Protein AF-A0A2S9FHF5-F1 (afdb_monomer)

Foldseek 3Di:
DVVLVVCLVVVCCVVVVLVVVLLVLCLVQLVVLLVLLLVLLVVVLCCCCVDPNNDDNVVSVVVSVVVSVVSVVVSCCSNVVVPDDPVVVVVVVVVVVVVSVVSSCCVVCVVVVLLVVLVVDDPVCSVVVVVVVVVVVVVVVVVVVLLQVLLLLLLCQLLVLCVVVVQGSSNSLSSQSSVLSVPPPRSLVVSLVVSLVSLCSNPNDVSSVVSNVSSVVSVVCCDVPSPDD

pLDDT: mean 85.48, std 9.58, range [47.69, 97.38]

Solvent-accessible surface area (backbone atoms only — not comparable to full-atom values): 12038 Å² total; per-residue (Å²): 107,70,70,55,52,52,54,48,52,50,50,49,51,51,53,50,50,51,52,51,48,38,52,49,42,44,59,73,36,43,65,61,49,52,52,33,47,46,56,42,53,51,53,52,49,51,49,42,46,78,35,98,72,61,48,62,66,70,63,54,48,54,55,48,53,54,50,49,50,53,52,51,57,49,48,53,45,61,66,53,58,68,67,62,55,75,65,58,52,50,52,52,52,51,50,50,51,51,50,51,52,51,49,51,50,48,70,75,38,37,71,58,52,51,59,53,62,47,60,80,45,60,80,92,49,31,63,61,51,50,51,51,49,54,50,51,52,52,50,50,54,51,48,54,53,50,48,51,52,50,16,49,50,50,16,48,54,51,19,48,53,31,48,75,72,65,36,78,54,20,66,31,46,17,45,43,32,33,62,19,46,80,40,77,75,56,17,57,53,54,35,49,48,50,48,25,51,51,22,30,48,65,67,31,67,70,47,15,50,51,45,46,50,49,52,51,52,50,51,51,48,40,54,65,70,76,49,67,128

Radius of gyration: 24.19 Å; Cα contacts (8 Å, |Δi|>4): 155; chains: 1; bounding box: 51×40×74 Å

Sequence (229 aa):
GGAVALVLLSGIALFGGLLTFVVTQFIDGAPALVGQVTTSIEGVGTWLTEGPLHVSEQQINQFRDAAIEALRSNQEKLTSGALSTAGTVTEIVTGALLVLFTLIFLLQGGRNIFAFVTKIFPVQVRDRVRDAGRAGFRSLIGYVRATFLVAAVDAIGIGVGLAIMGIPLALPLASLVFMGAFVPLIGAVLTGMLAVIVALIAKGWIYALITLALIIAVQQLEGHVLQPL

Secondary structure (DSSP, 8-state):
-HHHHHHHHHHHHHHHHHHHHHHHHHHHHHHHHHHHHHHHHHHHHHHHHHSTT---HHHHHHHHHHHHHHHHHHHHHHHHTTS--HHHHHHHHHHHHHHHHHHHHHHHHHHHHHHHHGGGS-HHHHHHHHHHHHHHHHHHHHHHHHHHHHHHHHHHHHHHHHHHTT-TTHHHHHHHHHHHTTSTTHHHHHHHHHHHHHHHHHH-HHHHHHHHHHHHHHHHHIIIIIS--

Structure (mmCIF, N/CA/C/O backbone):
data_AF-A0A2S9FHF5-F1
#
_entry.id   AF-A0A2S9FHF5-F1
#
loop_
_atom_site.group_PDB
_atom_site.id
_atom_site.type_symbol
_atom_site.label_atom_id
_atom_site.label_alt_id
_atom_site.label_comp_id
_atom_site.label_asym_id
_atom_site.label_entity_id
_atom_site.label_seq_id
_atom_site.pdbx_PDB_ins_code
_atom_site.Cartn_x
_atom_site.Cartn_y
_atom_site.Cartn_z
_atom_site.occupancy
_atom_site.B_iso_or_equiv
_atom_site.auth_seq_id
_atom_site.auth_comp_id
_atom_site.auth_asym_id
_atom_site.auth_atom_id
_atom_site.pdbx_PDB_model_num
ATOM 1 N N . GLY A 1 1 ? 9.514 15.570 -23.438 1.00 71.69 1 GLY A N 1
ATOM 2 C CA . GLY A 1 1 ? 9.226 16.833 -22.743 1.00 71.69 1 GLY A CA 1
ATOM 3 C C . GLY A 1 1 ? 7.849 16.791 -22.121 1.00 71.69 1 GLY A C 1
ATOM 4 O O . GLY A 1 1 ? 7.672 16.085 -21.139 1.00 71.69 1 GLY A O 1
ATOM 5 N N . GLY A 1 2 ? 6.869 17.470 -22.728 1.00 83.62 2 GLY A N 1
ATOM 6 C CA . GLY A 1 2 ? 5.527 17.654 -22.151 1.00 83.62 2 GLY A CA 1
ATOM 7 C C . GLY A 1 2 ? 4.791 16.366 -21.764 1.00 83.62 2 GLY A C 1
ATOM 8 O O . GLY A 1 2 ? 4.302 16.269 -20.648 1.00 83.62 2 GLY A O 1
ATOM 9 N N . ALA A 1 3 ? 4.787 15.341 -22.625 1.00 84.50 3 ALA A N 1
ATOM 10 C CA . ALA A 1 3 ? 4.130 14.065 -22.314 1.00 84.50 3 ALA A CA 1
ATOM 11 C C . ALA A 1 3 ? 4.743 13.341 -21.098 1.00 84.50 3 ALA A C 1
ATOM 13 O O . ALA A 1 3 ? 4.018 12.779 -20.287 1.00 84.50 3 ALA A O 1
ATOM 14 N N . VAL A 1 4 ? 6.072 13.390 -20.937 1.00 84.12 4 VAL A N 1
ATOM 15 C CA . VAL A 1 4 ? 6.764 12.778 -19.786 1.00 84.12 4 VAL A CA 1
ATOM 16 C C . VAL A 1 4 ? 6.443 13.540 -18.503 1.00 84.12 4 VAL A C 1
ATOM 18 O O . VAL A 1 4 ? 6.126 12.920 -17.494 1.00 84.12 4 VAL A O 1
ATOM 21 N N . ALA A 1 5 ? 6.462 14.875 -18.553 1.00 84.12 5 ALA A N 1
ATOM 22 C CA . ALA A 1 5 ? 6.084 15.708 -17.415 1.00 84.12 5 ALA A CA 1
ATOM 23 C C . ALA A 1 5 ? 4.630 15.456 -16.991 1.00 84.12 5 ALA A C 1
ATOM 25 O O . ALA A 1 5 ? 4.363 15.286 -15.808 1.00 84.12 5 ALA A O 1
ATOM 26 N N . LEU A 1 6 ? 3.705 15.353 -17.950 1.00 89.19 6 LEU A N 1
ATOM 27 C CA . LEU A 1 6 ? 2.299 15.066 -17.674 1.00 89.19 6 LEU A CA 1
ATOM 28 C C . LEU A 1 6 ? 2.114 13.695 -17.014 1.00 89.19 6 LEU A C 1
ATOM 30 O O . LEU A 1 6 ? 1.419 13.599 -16.006 1.00 89.19 6 LEU A O 1
ATOM 34 N N . VAL A 1 7 ? 2.756 12.644 -17.534 1.00 88.12 7 VAL A N 1
ATOM 35 C CA . VAL A 1 7 ? 2.693 11.291 -16.947 1.00 88.12 7 VAL A CA 1
ATOM 36 C C . VAL A 1 7 ? 3.275 11.267 -15.533 1.00 88.12 7 VAL A C 1
ATOM 38 O O . VAL A 1 7 ? 2.710 10.634 -14.649 1.00 88.12 7 VAL A O 1
ATOM 41 N N . LEU A 1 8 ? 4.374 11.980 -15.291 1.00 87.31 8 LEU A N 1
ATOM 42 C CA . LEU A 1 8 ? 4.987 12.034 -13.966 1.00 87.31 8 LEU A CA 1
ATOM 43 C C . LEU A 1 8 ? 4.152 12.805 -12.961 1.00 87.31 8 LEU A C 1
ATOM 45 O O . LEU A 1 8 ? 3.910 12.303 -11.870 1.00 87.31 8 LEU A O 1
ATOM 49 N N . LEU A 1 9 ? 3.696 14.001 -13.325 1.00 87.88 9 LEU A N 1
ATOM 50 C CA . LEU A 1 9 ? 2.876 14.819 -12.440 1.00 87.88 9 LEU A CA 1
ATOM 51 C C . LEU A 1 9 ? 1.557 14.117 -12.122 1.00 87.88 9 LEU A C 1
ATOM 53 O O . LEU A 1 9 ? 1.167 14.078 -10.962 1.00 87.88 9 LEU A O 1
ATOM 57 N N . SER A 1 10 ? 0.911 13.502 -13.118 1.00 89.19 10 SER A N 1
ATOM 58 C CA . SER A 1 10 ? -0.308 12.717 -12.888 1.00 89.19 10 SER A CA 1
ATOM 59 C C . SER A 1 10 ? -0.050 11.472 -12.039 1.00 89.19 10 SER A C 1
ATOM 61 O O . SER A 1 10 ? -0.802 11.229 -11.103 1.00 89.19 10 SER A O 1
ATOM 63 N N . GLY A 1 11 ? 1.023 10.719 -12.298 1.00 87.06 11 GLY A N 1
ATOM 64 C CA . GLY A 1 11 ? 1.382 9.542 -11.505 1.00 87.06 11 GLY A CA 1
ATOM 65 C C . GLY A 1 11 ? 1.704 9.881 -10.048 1.00 87.06 11 GLY A C 1
ATOM 66 O O . GLY A 1 11 ? 1.202 9.224 -9.140 1.00 87.06 11 GLY A O 1
ATOM 67 N N . ILE A 1 12 ? 2.485 10.940 -9.815 1.00 86.62 12 ILE A N 1
ATOM 68 C CA . ILE A 1 12 ? 2.823 11.425 -8.471 1.00 86.62 12 ILE A CA 1
ATOM 69 C C . ILE A 1 12 ? 1.583 11.962 -7.763 1.00 86.62 12 ILE A C 1
ATOM 71 O O . ILE A 1 12 ? 1.367 11.627 -6.603 1.00 86.62 12 ILE A O 1
ATOM 75 N N . ALA A 1 13 ? 0.752 12.755 -8.442 1.00 88.31 13 ALA A N 1
ATOM 76 C CA . ALA A 1 13 ? -0.479 13.273 -7.858 1.00 88.31 13 ALA A CA 1
ATOM 77 C C . ALA A 1 13 ? -1.453 12.143 -7.497 1.00 88.31 13 ALA A C 1
ATOM 79 O O . ALA A 1 13 ? -2.032 12.167 -6.416 1.00 88.31 13 ALA A O 1
ATOM 80 N N . LEU A 1 14 ? -1.601 11.134 -8.361 1.00 88.56 14 LEU A N 1
ATOM 81 C CA . LEU A 1 14 ? -2.476 9.989 -8.117 1.00 88.56 14 LEU A CA 1
ATOM 82 C C . LEU A 1 14 ? -1.970 9.137 -6.948 1.00 88.56 14 LEU A C 1
ATOM 84 O O . LEU A 1 14 ? -2.728 8.845 -6.029 1.00 88.56 14 LEU A O 1
ATOM 88 N N . PHE A 1 15 ? -0.693 8.753 -6.967 1.00 84.56 15 PHE A N 1
ATOM 89 C CA . PHE A 1 15 ? -0.111 7.900 -5.931 1.00 84.56 15 PHE A CA 1
ATOM 90 C C . PHE A 1 15 ? 0.015 8.630 -4.591 1.00 84.56 15 PHE A C 1
ATOM 92 O O . PHE A 1 15 ? -0.350 8.084 -3.554 1.00 84.56 15 PHE A O 1
ATOM 99 N N . GLY A 1 16 ? 0.480 9.881 -4.614 1.00 85.56 16 GLY A N 1
ATOM 100 C CA . GLY A 1 16 ? 0.543 10.745 -3.439 1.00 85.56 16 GLY A CA 1
ATOM 101 C C . GLY A 1 16 ? -0.844 11.015 -2.864 1.00 85.56 16 GLY A C 1
ATOM 102 O O . GLY A 1 16 ? -1.039 10.854 -1.667 1.00 85.56 16 GLY A O 1
ATOM 103 N N . GLY A 1 17 ? -1.828 11.326 -3.712 1.00 88.81 17 GLY A N 1
ATOM 104 C CA . GLY A 1 17 ? -3.218 11.510 -3.298 1.00 88.81 17 GLY A CA 1
ATOM 105 C C . GLY A 1 17 ? -3.822 10.251 -2.674 1.00 88.81 17 GLY A C 1
ATOM 106 O O . GLY A 1 17 ? -4.461 10.344 -1.631 1.00 88.81 17 GLY A O 1
ATOM 107 N N . LEU A 1 18 ? -3.567 9.074 -3.256 1.00 84.94 18 LEU A N 1
ATOM 108 C CA . LEU A 1 18 ? -3.994 7.791 -2.694 1.00 84.94 18 LEU A CA 1
ATOM 109 C C . LEU A 1 18 ? -3.340 7.523 -1.332 1.00 84.94 18 LEU A C 1
ATOM 111 O O . LEU A 1 18 ? -4.035 7.162 -0.389 1.00 84.94 18 LEU A O 1
ATOM 115 N N . LEU A 1 19 ? -2.027 7.734 -1.209 1.00 83.62 19 LEU A N 1
ATOM 116 C CA . LEU A 1 19 ? -1.303 7.590 0.056 1.00 83.62 19 LEU A CA 1
ATOM 117 C C . LEU A 1 19 ? -1.844 8.530 1.130 1.00 83.62 19 LEU A C 1
ATOM 119 O O . LEU A 1 19 ? -2.136 8.089 2.240 1.00 83.62 19 LEU A O 1
ATOM 123 N N . THR A 1 20 ? -2.004 9.812 0.798 1.00 85.12 20 THR A N 1
ATOM 124 C CA . THR A 1 20 ? -2.597 10.799 1.700 1.00 85.12 20 THR A CA 1
ATOM 125 C C . THR A 1 20 ? -3.991 10.359 2.122 1.00 85.12 20 THR A C 1
ATOM 127 O O . THR A 1 20 ? -4.272 10.372 3.311 1.00 85.12 20 THR A O 1
ATOM 130 N N . PHE A 1 21 ? -4.824 9.898 1.186 1.00 87.50 21 PHE A N 1
ATOM 131 C CA . PHE A 1 21 ? -6.160 9.388 1.480 1.00 87.50 21 PHE A CA 1
ATOM 132 C C . PHE A 1 21 ? -6.144 8.187 2.437 1.00 87.50 21 PHE A C 1
ATOM 134 O O . PHE A 1 21 ? -6.909 8.165 3.394 1.00 87.50 21 PHE A O 1
ATOM 141 N N . VAL A 1 22 ? -5.267 7.200 2.226 1.00 82.75 22 VAL A N 1
ATOM 142 C CA . VAL A 1 22 ? -5.153 6.034 3.121 1.00 82.75 22 VAL A CA 1
ATOM 143 C C . VAL A 1 22 ? -4.738 6.470 4.525 1.00 82.75 22 VAL A C 1
ATOM 145 O O . VAL A 1 22 ? -5.344 6.043 5.508 1.00 82.75 22 VAL A O 1
ATOM 148 N N . VAL A 1 23 ? -3.725 7.336 4.621 1.00 81.56 23 VAL A N 1
ATOM 149 C CA . VAL A 1 23 ? -3.213 7.839 5.900 1.00 81.56 23 VAL A CA 1
ATOM 150 C C . VAL A 1 23 ? -4.284 8.641 6.634 1.00 81.56 23 VAL A C 1
ATOM 152 O O . VAL A 1 23 ? -4.510 8.386 7.814 1.00 81.56 23 VAL A O 1
ATOM 155 N N . THR A 1 24 ? -4.981 9.559 5.960 1.00 84.44 24 THR A N 1
ATOM 156 C CA . THR A 1 24 ? -6.043 10.351 6.595 1.00 84.44 24 THR A CA 1
ATOM 157 C C . THR A 1 24 ? -7.206 9.474 7.032 1.00 84.44 24 THR A C 1
ATOM 159 O O . THR A 1 24 ? -7.628 9.583 8.174 1.00 84.44 24 THR A O 1
ATOM 162 N N . GLN A 1 25 ? -7.656 8.528 6.202 1.00 84.38 25 GLN A N 1
ATOM 163 C CA . GLN A 1 25 ? -8.710 7.583 6.585 1.00 84.38 25 GLN A CA 1
ATOM 164 C C . GLN A 1 25 ? -8.332 6.749 7.813 1.00 84.38 25 GLN A C 1
ATOM 166 O O . GLN A 1 25 ? -9.176 6.474 8.665 1.00 84.38 25 GLN A O 1
ATOM 171 N N . PHE A 1 26 ? -7.065 6.352 7.931 1.00 80.75 26 PHE A N 1
ATOM 172 C CA . PHE A 1 26 ? -6.590 5.625 9.101 1.00 80.75 26 PHE A CA 1
ATOM 173 C C . PHE A 1 26 ? -6.541 6.515 10.352 1.00 80.75 26 PHE A C 1
ATOM 175 O O . PHE A 1 26 ? -6.985 6.087 11.415 1.00 80.75 26 PHE A O 1
ATOM 182 N N . ILE A 1 27 ? -6.051 7.754 10.225 1.00 82.56 27 ILE A N 1
ATOM 183 C CA . ILE A 1 27 ? -6.022 8.745 11.313 1.00 82.56 27 ILE A CA 1
ATOM 184 C C . ILE A 1 27 ? -7.445 9.062 11.795 1.00 82.56 27 ILE A C 1
ATOM 186 O O . ILE A 1 27 ? -7.708 8.995 12.994 1.00 82.56 27 ILE A O 1
ATOM 190 N N . ASP A 1 28 ? -8.367 9.335 10.873 1.00 84.38 28 ASP A N 1
ATOM 191 C CA . ASP A 1 28 ? -9.766 9.667 11.166 1.00 84.38 28 ASP A CA 1
ATOM 192 C C . ASP A 1 28 ? -10.517 8.478 11.783 1.00 84.38 28 ASP A C 1
ATOM 194 O O . ASP A 1 28 ? -11.411 8.641 12.613 1.00 84.38 28 ASP A O 1
ATOM 198 N N . GLY A 1 29 ? -10.141 7.260 11.393 1.00 80.38 29 GLY A N 1
ATOM 199 C CA . GLY A 1 29 ? -10.730 6.029 11.896 1.00 80.38 29 GLY A CA 1
ATOM 200 C C . GLY A 1 29 ? -10.141 5.518 13.218 1.00 80.38 29 GLY A C 1
ATOM 201 O O . GLY A 1 29 ? -10.794 4.731 13.911 1.00 80.38 29 GLY A O 1
ATOM 202 N N . ALA A 1 30 ? -8.938 5.957 13.599 1.00 81.12 30 ALA A N 1
ATOM 203 C CA . ALA A 1 30 ? -8.250 5.490 14.803 1.00 81.12 30 ALA A CA 1
ATOM 204 C C . ALA A 1 30 ? -9.056 5.702 16.106 1.00 81.12 30 ALA A C 1
ATOM 206 O O . ALA A 1 30 ? -9.142 4.749 16.885 1.00 81.12 30 ALA A O 1
ATOM 207 N N . PRO A 1 31 ? -9.713 6.858 16.353 1.00 82.44 31 PRO A N 1
ATOM 208 C CA . PRO A 1 31 ? -10.525 7.054 17.557 1.00 82.44 31 PRO A CA 1
ATOM 209 C C . PRO A 1 31 ? -11.683 6.054 17.672 1.00 82.44 31 PRO A C 1
ATOM 211 O O . PRO A 1 31 ? -11.958 5.537 18.754 1.00 82.44 31 PRO A O 1
ATOM 214 N N . ALA A 1 32 ? -12.344 5.744 16.551 1.00 80.75 32 ALA A N 1
ATOM 215 C CA . ALA A 1 32 ? -13.441 4.779 16.523 1.00 80.75 32 ALA A CA 1
ATOM 216 C C . ALA A 1 32 ? -12.948 3.359 16.837 1.00 80.75 32 ALA A C 1
ATOM 218 O O . ALA A 1 32 ? -13.602 2.637 17.590 1.00 80.75 32 ALA A O 1
ATOM 219 N N . LEU A 1 33 ? -11.780 2.974 16.309 1.00 79.06 33 LEU A N 1
ATOM 220 C CA . LEU A 1 33 ? -11.158 1.690 16.623 1.00 79.06 33 LEU A CA 1
ATOM 221 C C . LEU A 1 33 ? -10.795 1.597 18.109 1.00 79.06 33 LEU A C 1
ATOM 223 O O . LEU A 1 33 ? -11.137 0.609 18.748 1.00 79.06 33 LEU A O 1
ATOM 227 N N . VAL A 1 34 ? -10.163 2.629 18.677 1.00 81.06 34 VAL A N 1
ATOM 228 C CA . VAL A 1 34 ? -9.802 2.664 20.106 1.00 81.06 34 VAL A CA 1
ATOM 229 C C . VAL A 1 34 ? -11.040 2.560 20.995 1.00 81.06 34 VAL A C 1
ATOM 231 O O . VAL A 1 34 ? -11.020 1.812 21.974 1.00 81.06 34 VAL A O 1
ATOM 234 N N . GLY A 1 35 ? -12.135 3.236 20.636 1.00 83.25 35 GLY A N 1
ATOM 235 C CA . GLY A 1 35 ? -13.413 3.104 21.338 1.00 83.25 35 GLY A CA 1
ATOM 236 C C . GLY A 1 35 ? -13.928 1.662 21.347 1.00 83.25 35 GLY A C 1
ATOM 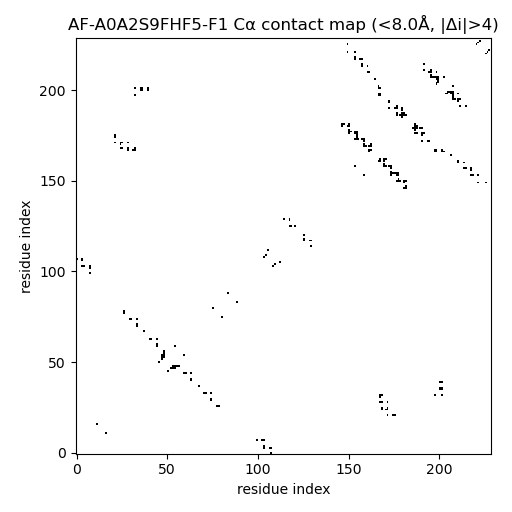237 O O . GLY A 1 35 ? -14.272 1.138 22.401 1.00 83.25 35 GLY A O 1
ATOM 238 N N . GLN A 1 36 ? -13.902 0.984 20.198 1.00 82.12 36 GLN A N 1
ATOM 239 C CA . GLN A 1 36 ? -14.364 -0.404 20.088 1.00 82.12 36 GLN A CA 1
ATOM 240 C C . GLN A 1 36 ? -13.444 -1.411 20.781 1.00 82.12 36 GLN A C 1
ATOM 242 O O . GLN A 1 36 ? -13.931 -2.347 21.416 1.00 82.12 36 GLN A O 1
ATOM 247 N N . VAL A 1 37 ? -12.124 -1.209 20.709 1.00 81.75 37 VAL A N 1
ATOM 248 C CA . VAL A 1 37 ? -11.150 -1.997 21.480 1.00 81.75 37 VAL A CA 1
ATOM 249 C C . VAL A 1 37 ? -11.435 -1.841 22.968 1.00 81.75 37 VAL A C 1
ATOM 251 O O . VAL A 1 37 ? -11.506 -2.842 23.675 1.00 81.75 37 VAL A O 1
ATOM 254 N N . THR A 1 38 ? -11.657 -0.605 23.425 1.00 82.31 38 THR A N 1
ATOM 255 C CA . THR A 1 38 ? -11.985 -0.311 24.822 1.00 82.31 38 THR A CA 1
ATOM 256 C C . THR A 1 38 ? -13.222 -1.097 25.235 1.00 82.31 38 THR A C 1
ATOM 258 O O . THR A 1 38 ? -13.090 -1.949 26.104 1.00 82.31 38 THR A O 1
ATOM 261 N N . THR A 1 39 ? -14.364 -0.926 24.551 1.00 83.50 39 THR A N 1
ATOM 262 C CA . THR A 1 39 ? -15.622 -1.649 24.831 1.00 83.50 39 THR A CA 1
ATOM 263 C C . THR A 1 39 ? -15.448 -3.169 24.844 1.00 83.50 39 THR A C 1
ATOM 265 O O . THR A 1 39 ? -16.025 -3.856 25.686 1.00 83.50 39 THR A O 1
ATOM 268 N N . SER A 1 40 ? -14.627 -3.707 23.945 1.00 79.50 40 SER A N 1
ATOM 269 C CA . SER A 1 40 ? -14.354 -5.146 23.881 1.00 79.50 40 SER A CA 1
ATOM 270 C C . SER A 1 40 ? -13.560 -5.644 25.083 1.00 79.50 40 SER A C 1
ATOM 272 O O . SER A 1 40 ? -13.875 -6.701 25.626 1.00 79.50 40 SER A O 1
ATOM 274 N N . ILE A 1 41 ? -12.562 -4.876 25.531 1.00 80.81 41 ILE A N 1
ATOM 275 C CA . ILE A 1 41 ? -11.815 -5.168 26.760 1.00 80.81 41 ILE A CA 1
ATOM 276 C C . ILE A 1 41 ? -12.759 -5.127 27.969 1.00 80.81 41 ILE A C 1
ATOM 278 O O . ILE A 1 41 ? -12.664 -6.003 28.827 1.00 80.81 41 ILE A O 1
ATOM 282 N N . GLU A 1 42 ? -13.696 -4.170 28.032 1.00 81.00 42 GLU A N 1
ATOM 283 C CA . GLU A 1 42 ? -14.689 -4.120 29.121 1.00 81.00 42 GLU A CA 1
ATOM 284 C C . GLU A 1 42 ? -15.573 -5.371 29.113 1.00 81.00 42 GLU A C 1
ATOM 286 O O . GLU A 1 42 ? -15.719 -6.016 30.147 1.00 81.00 42 GLU A O 1
ATOM 291 N N . GLY A 1 43 ? -16.087 -5.768 27.943 1.00 77.31 43 GLY A N 1
ATOM 292 C CA . GLY A 1 43 ? -16.940 -6.951 27.804 1.00 77.31 43 GLY A CA 1
ATOM 293 C C . GLY A 1 43 ? -16.237 -8.262 28.169 1.00 77.31 43 GLY A C 1
ATOM 294 O O . GLY A 1 43 ? -16.830 -9.113 28.832 1.00 77.31 43 GLY A O 1
ATOM 295 N N . VAL A 1 44 ? -14.962 -8.422 27.793 1.00 78.44 44 VAL A N 1
ATOM 296 C CA . VAL A 1 44 ? -14.148 -9.582 28.203 1.00 78.44 44 VAL A CA 1
ATOM 297 C C . VAL A 1 44 ? -13.892 -9.564 29.710 1.00 78.44 44 VAL A C 1
ATOM 299 O O . VAL A 1 44 ? -13.981 -10.610 30.348 1.00 78.44 44 VAL A O 1
ATOM 302 N N . GLY A 1 45 ? -13.621 -8.390 30.287 1.00 73.50 45 GLY A N 1
ATOM 303 C CA . GLY A 1 45 ? -13.470 -8.215 31.731 1.00 73.50 45 GLY A CA 1
ATOM 304 C C . GLY A 1 45 ? -14.716 -8.662 32.494 1.00 73.50 45 GLY A C 1
ATOM 305 O O . GLY A 1 45 ? -14.604 -9.508 33.374 1.00 73.50 45 GLY A O 1
ATOM 306 N N . THR A 1 46 ? -15.898 -8.181 32.094 1.00 74.88 46 THR A N 1
ATOM 307 C CA . THR A 1 46 ? -17.185 -8.563 32.702 1.00 74.88 46 THR A CA 1
ATOM 308 C C . THR A 1 46 ? -17.461 -10.062 32.569 1.00 74.88 46 THR A C 1
ATOM 310 O O . THR A 1 46 ? -17.876 -10.702 33.531 1.00 74.88 46 THR A O 1
ATOM 313 N N . TRP A 1 47 ? -17.176 -10.663 31.409 1.00 76.69 47 TRP A N 1
ATOM 314 C CA . TRP A 1 47 ? -17.326 -12.110 31.223 1.00 76.69 47 TRP A CA 1
ATOM 315 C C . TRP A 1 47 ? -16.374 -12.927 32.112 1.00 76.69 47 TRP A C 1
ATOM 317 O O . TRP A 1 47 ? -16.743 -14.002 32.579 1.00 76.69 47 TRP A O 1
ATOM 327 N N . LEU A 1 48 ? -15.161 -12.433 32.375 1.00 76.94 48 LEU A N 1
ATOM 328 C CA . LEU A 1 48 ? -14.194 -13.093 33.260 1.00 76.94 48 LEU A CA 1
ATOM 329 C C . LEU A 1 48 ? -14.539 -12.948 34.749 1.00 76.94 48 LEU A C 1
ATOM 331 O O . LEU A 1 48 ? -14.224 -13.854 35.525 1.00 76.94 48 LEU A O 1
ATOM 335 N N . THR A 1 49 ? -15.164 -11.837 35.149 1.00 70.69 49 THR A N 1
ATOM 336 C CA . THR A 1 49 ? -15.585 -11.592 36.538 1.00 70.69 49 THR A CA 1
ATOM 337 C C . THR A 1 49 ? -16.905 -12.280 36.878 1.00 70.69 49 THR A C 1
ATOM 339 O O . THR A 1 49 ? -17.015 -12.876 37.944 1.00 70.69 49 THR A O 1
ATOM 342 N N . GLU A 1 50 ? -17.893 -12.235 35.979 1.00 71.38 50 GLU A N 1
ATOM 343 C CA . GLU A 1 50 ? -19.232 -12.817 36.187 1.00 71.38 50 GLU A CA 1
ATOM 344 C C . GLU A 1 50 ? -19.352 -14.263 35.671 1.00 71.38 50 GLU A C 1
ATOM 346 O O . GLU A 1 50 ? -20.323 -14.964 35.959 1.00 71.38 50 GLU A O 1
ATOM 351 N N . GLY A 1 51 ? -18.376 -14.722 34.885 1.00 69.25 51 GLY A N 1
ATOM 352 C CA . GLY A 1 51 ? -18.318 -16.076 34.346 1.00 69.25 51 GLY A CA 1
ATOM 353 C C . GLY A 1 51 ? -17.728 -17.111 35.315 1.00 69.25 51 GLY A C 1
ATOM 354 O O . GLY A 1 51 ? -17.329 -16.803 36.437 1.00 69.25 51 GLY A O 1
ATOM 355 N N . PRO A 1 52 ? -17.600 -18.376 34.875 1.00 63.50 52 PRO A N 1
ATOM 356 C CA . PRO A 1 52 ? -17.253 -19.506 35.744 1.00 63.50 52 PRO A CA 1
ATOM 357 C C . PRO A 1 52 ? -15.853 -19.426 36.384 1.00 63.50 52 PRO A C 1
ATOM 359 O O . PRO A 1 52 ? -15.563 -20.197 37.298 1.00 63.50 52 PRO A O 1
ATOM 362 N N . LEU A 1 53 ? -14.990 -18.513 35.922 1.00 66.81 53 LEU A N 1
ATOM 363 C CA . LEU A 1 53 ? -13.593 -18.381 36.343 1.00 66.81 53 LEU A CA 1
ATOM 364 C C . LEU A 1 53 ? -13.384 -17.522 37.608 1.00 66.81 53 LEU A C 1
ATOM 366 O O . LEU A 1 53 ? -12.315 -17.643 38.200 1.00 66.81 53 LEU A O 1
ATOM 370 N N . HIS A 1 54 ? -14.368 -16.708 38.036 1.00 65.25 54 HIS A N 1
ATOM 371 C CA . HIS A 1 54 ? -14.346 -15.886 39.268 1.00 65.25 54 HIS A CA 1
ATOM 372 C C . HIS A 1 54 ? -12.988 -15.212 39.565 1.00 65.25 54 HIS A C 1
ATOM 374 O O . HIS A 1 54 ? -12.441 -15.307 40.668 1.00 65.25 54 HIS A O 1
ATOM 380 N N . VAL A 1 55 ? -12.402 -14.564 38.559 1.00 70.19 55 VAL A N 1
ATOM 381 C CA . VAL A 1 55 ? -11.092 -13.909 38.687 1.00 70.19 55 VAL A CA 1
ATOM 382 C C . VAL A 1 55 ? -11.233 -12.615 39.499 1.00 70.19 55 VAL A C 1
ATOM 384 O O . VAL A 1 55 ? -12.239 -11.918 39.395 1.00 70.19 55 VAL A O 1
ATOM 387 N N . SER A 1 56 ? -10.224 -12.275 40.311 1.00 72.75 56 SER A N 1
ATOM 388 C CA . SER A 1 56 ? -10.277 -11.089 41.177 1.00 72.75 56 SER A CA 1
ATOM 389 C C . SER A 1 56 ? -10.447 -9.778 40.386 1.00 72.75 56 SER A C 1
ATOM 391 O O . SER A 1 56 ? -9.659 -9.469 39.488 1.00 72.75 56 SER A O 1
ATOM 393 N N . GLU A 1 57 ? -11.451 -8.974 40.759 1.00 67.19 57 GLU A N 1
ATOM 394 C CA . GLU A 1 57 ? -11.766 -7.688 40.110 1.00 67.19 57 GLU A CA 1
ATOM 395 C C . GLU A 1 57 ? -10.579 -6.714 40.125 1.00 67.19 57 GLU A C 1
ATOM 397 O O . GLU A 1 57 ? -10.353 -5.982 39.164 1.00 67.19 57 GLU A O 1
ATOM 402 N N . GLN A 1 58 ? -9.773 -6.725 41.193 1.00 67.88 58 GLN A N 1
ATOM 403 C CA . GLN A 1 58 ? -8.625 -5.824 41.327 1.00 67.88 58 GLN A CA 1
ATOM 404 C C . GLN A 1 58 ? -7.521 -6.088 40.296 1.00 67.88 58 GLN A C 1
ATOM 406 O O . GLN A 1 58 ? -6.956 -5.130 39.769 1.00 67.88 58 GLN A O 1
ATOM 411 N N . GLN A 1 59 ? -7.216 -7.354 39.985 1.00 68.25 59 GLN A N 1
ATOM 412 C CA . GLN A 1 59 ? -6.204 -7.672 38.973 1.00 68.25 59 GLN A CA 1
ATOM 413 C C . GLN A 1 59 ? -6.719 -7.336 37.571 1.00 68.25 59 GLN A C 1
ATOM 415 O O . GLN A 1 59 ? -5.998 -6.720 36.790 1.00 68.25 59 GLN A O 1
ATOM 420 N N . ILE A 1 60 ? -7.981 -7.662 37.269 1.00 73.00 60 ILE A N 1
ATOM 421 C CA . ILE A 1 60 ? -8.587 -7.364 35.963 1.00 73.00 60 ILE A CA 1
ATOM 422 C C . ILE A 1 60 ? -8.646 -5.855 35.705 1.00 73.00 60 ILE A C 1
ATOM 424 O O . ILE A 1 60 ? -8.282 -5.417 34.614 1.00 73.00 60 ILE A O 1
ATOM 428 N N . ASN A 1 61 ? -9.032 -5.056 36.702 1.00 76.00 61 ASN A N 1
ATOM 429 C CA . ASN A 1 61 ? -9.138 -3.606 36.541 1.00 76.00 61 ASN A CA 1
ATOM 430 C C . ASN A 1 61 ? -7.771 -2.947 36.298 1.00 76.00 61 ASN A C 1
ATOM 432 O O . ASN A 1 61 ? -7.657 -2.127 35.395 1.00 76.00 61 ASN A O 1
ATOM 436 N N . GLN A 1 62 ? -6.704 -3.371 36.991 1.00 79.75 62 GLN A N 1
ATOM 437 C CA . GLN A 1 62 ? -5.355 -2.840 36.736 1.00 79.75 62 GLN A CA 1
ATOM 438 C C . GLN A 1 62 ? -4.842 -3.156 35.323 1.00 79.75 62 GLN A C 1
ATOM 440 O O . GLN A 1 62 ? -4.280 -2.280 34.665 1.00 79.75 62 GLN A O 1
ATOM 445 N N . PHE A 1 63 ? -5.041 -4.387 34.834 1.00 78.69 63 PHE A N 1
ATOM 446 C CA . PHE A 1 63 ? -4.650 -4.752 33.467 1.00 78.69 63 PHE A CA 1
ATOM 447 C C . PHE A 1 63 ? -5.488 -4.019 32.414 1.00 78.69 63 PHE A C 1
ATOM 449 O O . PHE A 1 63 ? -4.946 -3.583 31.397 1.00 78.69 63 PHE A O 1
ATOM 456 N N . ARG A 1 64 ? -6.792 -3.852 32.662 1.00 78.88 64 ARG A N 1
ATOM 457 C CA . ARG A 1 64 ? -7.702 -3.103 31.790 1.00 78.88 64 ARG A CA 1
ATOM 458 C C . ARG A 1 64 ? -7.298 -1.637 31.688 1.00 78.88 64 ARG A C 1
ATOM 460 O O . ARG A 1 64 ? -7.140 -1.143 30.575 1.00 78.88 64 ARG A O 1
ATOM 467 N N . ASP A 1 65 ? -7.088 -0.968 32.815 1.00 83.31 65 ASP A N 1
ATOM 468 C CA . ASP A 1 65 ? -6.737 0.452 32.840 1.00 83.31 65 ASP A CA 1
ATOM 469 C C . ASP A 1 65 ? -5.384 0.696 32.160 1.00 83.31 65 ASP A C 1
ATOM 471 O O . ASP A 1 65 ? -5.260 1.601 31.334 1.00 83.31 65 ASP A O 1
ATOM 475 N N . ALA A 1 66 ? -4.393 -0.171 32.403 1.00 84.56 66 ALA A N 1
ATOM 476 C CA . ALA A 1 66 ? -3.100 -0.108 31.724 1.00 84.56 66 ALA A CA 1
ATOM 477 C C . ALA A 1 66 ? -3.217 -0.310 30.201 1.00 84.56 66 ALA A C 1
ATOM 479 O O . ALA A 1 66 ? -2.544 0.380 29.433 1.00 84.56 66 ALA A O 1
ATOM 480 N N . ALA A 1 67 ? -4.078 -1.228 29.747 1.00 82.19 67 ALA A N 1
ATOM 481 C CA . ALA A 1 67 ? -4.314 -1.460 28.324 1.00 82.19 67 ALA A CA 1
ATOM 482 C C . ALA A 1 67 ? -5.020 -0.269 27.655 1.00 82.19 67 ALA A C 1
ATOM 484 O O . ALA A 1 67 ? -4.614 0.154 26.571 1.00 82.19 67 ALA A O 1
ATOM 485 N N . ILE A 1 68 ? -6.040 0.303 28.303 1.00 82.25 68 ILE A N 1
ATOM 486 C CA . ILE A 1 68 ? -6.764 1.482 27.803 1.00 82.25 68 ILE A CA 1
ATOM 487 C C . ILE A 1 68 ? -5.825 2.691 27.719 1.00 82.25 68 ILE A C 1
ATOM 489 O O . ILE A 1 68 ? -5.817 3.392 26.707 1.00 82.25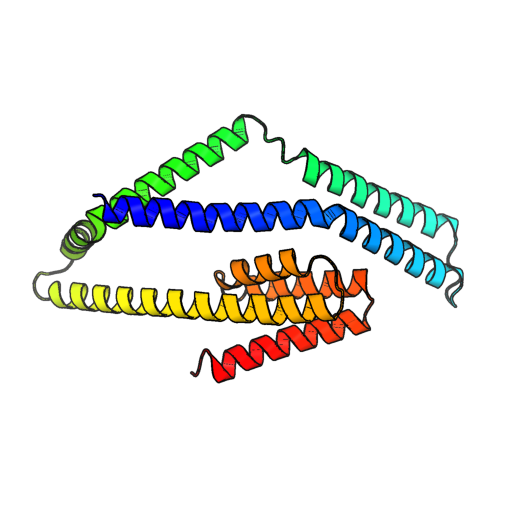 68 ILE A O 1
ATOM 493 N N . GLU A 1 69 ? -4.995 2.914 28.737 1.00 86.56 69 GLU A N 1
ATOM 494 C CA . GLU A 1 69 ? -4.037 4.021 28.760 1.00 86.56 69 GLU A CA 1
ATOM 495 C C . GLU A 1 69 ? -2.944 3.862 27.687 1.00 86.56 69 GLU A C 1
ATOM 497 O O . GLU A 1 69 ? -2.595 4.813 26.979 1.00 86.56 69 GLU A O 1
ATOM 502 N N . ALA A 1 70 ? -2.444 2.639 27.480 1.00 83.62 70 ALA A N 1
ATOM 503 C CA . ALA A 1 70 ? -1.515 2.343 26.391 1.00 83.62 70 ALA A CA 1
ATOM 504 C C . ALA A 1 70 ? -2.141 2.616 25.009 1.00 83.62 70 ALA A C 1
ATOM 506 O O . ALA A 1 70 ? -1.485 3.187 24.137 1.00 83.62 70 ALA A O 1
ATOM 507 N N . LEU A 1 71 ? -3.419 2.271 24.811 1.00 82.56 71 LEU A N 1
ATOM 508 C CA . LEU A 1 71 ? -4.143 2.547 23.566 1.00 82.56 71 LEU A CA 1
ATOM 509 C C . LEU A 1 71 ? -4.336 4.051 23.333 1.00 82.56 71 LEU A C 1
ATOM 511 O O . LEU A 1 71 ? -4.066 4.529 22.230 1.00 82.56 71 LEU A O 1
ATOM 515 N N . ARG A 1 72 ? -4.754 4.802 24.361 1.00 81.69 72 ARG A N 1
ATOM 516 C CA . ARG A 1 72 ? -4.958 6.259 24.280 1.00 81.69 72 ARG A CA 1
ATOM 517 C C . ARG A 1 72 ? -3.659 7.008 24.010 1.00 81.69 72 ARG A C 1
ATOM 519 O O . ARG A 1 72 ? -3.595 7.795 23.070 1.00 81.69 72 ARG A O 1
ATOM 526 N N . SER A 1 73 ? -2.600 6.705 24.758 1.00 82.12 73 SER A N 1
ATOM 527 C CA . SER A 1 73 ? -1.293 7.343 24.561 1.00 82.12 73 SER A CA 1
ATOM 528 C C . SER A 1 73 ? -0.689 7.033 23.185 1.00 82.12 73 SER A C 1
ATOM 530 O O . SER A 1 73 ? -0.035 7.888 22.586 1.00 82.12 73 SER A O 1
ATOM 532 N N . ASN A 1 74 ? -0.927 5.836 22.634 1.00 78.81 74 ASN A N 1
ATOM 533 C CA . ASN A 1 74 ? -0.487 5.500 21.282 1.00 78.81 74 ASN A CA 1
ATOM 534 C C . ASN A 1 74 ? -1.353 6.172 20.205 1.00 78.81 74 ASN A C 1
ATOM 536 O O . ASN A 1 74 ? -0.817 6.606 19.189 1.00 78.81 74 ASN A O 1
ATOM 540 N N . GLN A 1 75 ? -2.663 6.323 20.429 1.00 80.50 75 GLN A N 1
ATOM 541 C CA . GLN A 1 75 ? -3.540 7.107 19.554 1.00 80.50 75 GLN A CA 1
ATOM 542 C C . GLN A 1 75 ? -3.079 8.565 19.478 1.00 80.50 75 GLN A C 1
ATOM 544 O O . GLN A 1 75 ? -2.905 9.083 18.379 1.00 80.50 75 GLN A O 1
ATOM 549 N N . GLU A 1 76 ? -2.836 9.210 20.622 1.00 74.50 76 GLU A N 1
ATOM 550 C CA . GLU A 1 76 ? -2.343 10.589 20.674 1.00 74.50 76 GLU A CA 1
ATOM 551 C C . GLU A 1 76 ? -0.995 10.732 19.971 1.00 74.50 76 GLU A C 1
ATOM 553 O O . GLU A 1 76 ? -0.785 11.699 19.249 1.00 74.50 76 GLU A O 1
ATOM 558 N N . LYS A 1 77 ? -0.086 9.759 20.102 1.00 74.44 77 LYS A N 1
ATOM 559 C CA . LYS A 1 77 ? 1.178 9.745 19.348 1.00 74.44 77 LYS A CA 1
ATOM 560 C C . LYS A 1 77 ? 0.990 9.522 17.852 1.00 74.44 77 LYS A C 1
ATOM 562 O O . LYS A 1 77 ? 1.770 10.062 17.082 1.00 74.44 77 LYS A O 1
ATOM 567 N N . LEU A 1 78 ? -0.000 8.752 17.413 1.00 70.38 78 LEU A N 1
ATOM 568 C CA . LEU A 1 78 ? -0.283 8.572 15.985 1.00 70.38 78 LEU A CA 1
ATOM 569 C C . LEU A 1 78 ? -0.881 9.844 15.368 1.00 70.38 78 LEU A C 1
ATOM 571 O O . LEU A 1 78 ? -0.514 10.208 14.254 1.00 70.38 78 LEU A O 1
ATOM 575 N N . THR A 1 79 ? -1.757 10.545 16.095 1.00 69.62 79 THR A N 1
ATOM 576 C CA . THR A 1 79 ? -2.373 11.796 15.626 1.00 69.62 79 THR A CA 1
ATOM 577 C C . THR A 1 79 ? -1.432 13.000 15.749 1.00 69.62 79 THR A C 1
ATOM 579 O O . THR A 1 79 ? -1.400 13.838 14.851 1.00 69.62 79 THR A O 1
ATOM 582 N N . SER A 1 80 ? -0.628 13.081 16.817 1.00 68.25 80 SER A N 1
ATOM 583 C CA . SER A 1 80 ? 0.341 14.167 17.054 1.00 68.25 80 SER A CA 1
ATOM 584 C C . SER A 1 80 ? 1.721 13.910 16.451 1.00 68.25 80 SER A C 1
ATOM 586 O O . SER A 1 80 ? 2.398 14.856 16.070 1.00 68.25 80 SER A O 1
ATOM 588 N N . GLY A 1 81 ? 2.137 12.651 16.297 1.00 57.66 81 GLY A N 1
ATOM 589 C CA . GLY A 1 81 ? 3.404 12.251 15.669 1.00 57.66 81 GLY A CA 1
ATOM 590 C C . GLY A 1 81 ? 3.446 12.494 14.161 1.00 57.66 81 GLY A C 1
ATOM 591 O O . GLY A 1 81 ? 4.512 12.410 13.556 1.00 57.66 81 GLY A O 1
ATOM 592 N N . ALA A 1 82 ? 2.312 12.876 13.563 1.00 55.19 82 ALA A N 1
ATOM 593 C CA . ALA A 1 82 ? 2.267 13.506 12.248 1.00 55.19 82 ALA A CA 1
ATOM 594 C C . ALA A 1 82 ? 2.943 14.897 12.228 1.00 55.19 82 ALA A C 1
ATOM 596 O O . ALA A 1 82 ? 3.302 15.384 11.156 1.00 55.19 82 ALA A O 1
ATOM 597 N N . LEU A 1 83 ? 3.172 15.532 13.388 1.00 52.97 83 LEU A N 1
ATOM 598 C CA . LEU A 1 83 ? 4.027 16.715 13.521 1.00 52.97 83 LEU A CA 1
ATOM 599 C C . LEU A 1 83 ? 5.496 16.281 13.434 1.00 52.97 83 LEU A C 1
ATOM 601 O O . LEU A 1 83 ? 6.203 16.125 14.428 1.00 52.97 83 LEU A O 1
ATOM 605 N N . SER A 1 84 ? 5.947 16.050 12.205 1.00 58.50 84 SER A N 1
ATOM 606 C CA . SER A 1 84 ? 7.328 15.720 11.868 1.00 58.50 84 SER A CA 1
ATOM 607 C C . SER A 1 84 ? 8.311 16.757 12.420 1.00 58.50 84 SER A C 1
ATOM 609 O O . SER A 1 84 ? 8.129 17.962 12.225 1.00 58.50 84 SER A O 1
ATOM 611 N N . THR A 1 85 ? 9.411 16.302 13.018 1.00 61.88 85 THR A N 1
ATOM 612 C CA . THR A 1 85 ? 10.583 17.156 13.241 1.00 61.88 85 THR A CA 1
ATOM 613 C C . THR A 1 85 ? 11.158 17.609 11.891 1.00 61.88 85 THR A C 1
ATOM 615 O O . THR A 1 85 ? 11.006 16.930 10.872 1.00 61.88 85 THR A O 1
ATOM 618 N N . ALA A 1 86 ? 11.846 18.756 11.857 1.00 66.00 86 ALA A N 1
ATOM 619 C CA . ALA A 1 86 ? 12.415 19.308 10.619 1.00 66.00 86 ALA A CA 1
ATOM 620 C C . ALA A 1 86 ? 13.340 18.320 9.863 1.00 66.00 86 ALA A C 1
ATOM 622 O O . ALA A 1 86 ? 13.460 18.395 8.637 1.00 66.00 86 ALA A O 1
ATOM 623 N N . GLY A 1 87 ? 13.953 17.364 10.575 1.00 73.62 87 GLY A N 1
ATOM 624 C CA . GLY A 1 87 ? 14.781 16.302 9.994 1.00 73.62 87 GLY A CA 1
ATOM 625 C C . GLY A 1 87 ? 14.002 15.351 9.079 1.00 73.62 87 GLY A C 1
ATOM 626 O O . GLY A 1 87 ? 14.384 15.173 7.925 1.00 73.62 87 GLY A O 1
ATOM 627 N N . THR A 1 88 ? 12.866 14.812 9.536 1.00 78.12 88 THR A N 1
ATOM 628 C CA . THR A 1 88 ? 12.045 13.869 8.751 1.00 78.12 88 THR A CA 1
ATOM 629 C C . THR A 1 88 ? 11.476 14.515 7.488 1.00 78.12 88 THR A C 1
ATOM 631 O O . THR A 1 88 ? 11.454 13.895 6.427 1.00 78.12 88 THR A O 1
ATOM 634 N N . VAL A 1 89 ? 11.071 15.788 7.563 1.00 80.06 89 VAL A N 1
ATOM 635 C CA . VAL A 1 89 ? 10.604 16.538 6.383 1.00 80.06 89 VAL A CA 1
ATOM 636 C C . VAL A 1 89 ? 11.712 16.642 5.339 1.00 80.06 89 VAL A C 1
ATOM 638 O O . VAL A 1 89 ? 11.475 16.410 4.155 1.00 80.06 89 VAL A O 1
ATOM 641 N N . THR A 1 90 ? 12.932 16.955 5.778 1.00 84.31 90 THR A N 1
ATOM 642 C CA . THR A 1 90 ? 14.085 17.112 4.884 1.00 84.31 90 THR A CA 1
ATOM 643 C C . THR A 1 90 ? 14.424 15.801 4.172 1.00 84.31 90 THR A C 1
ATOM 645 O O . THR A 1 90 ? 14.659 15.810 2.962 1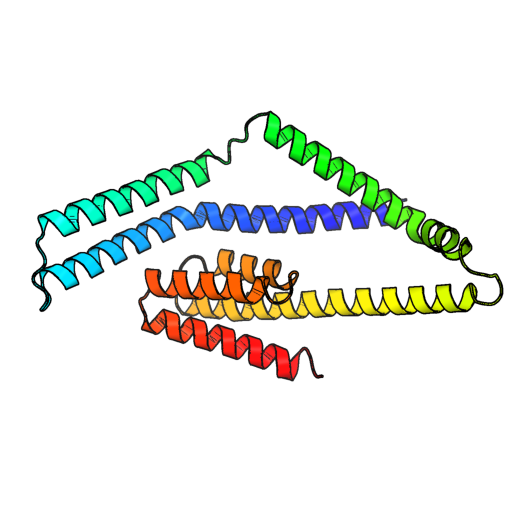.00 84.31 90 THR A O 1
ATOM 648 N N . GLU A 1 91 ? 14.399 14.670 4.879 1.00 86.12 91 GLU A N 1
ATOM 649 C CA . GLU A 1 91 ? 14.625 13.344 4.287 1.00 86.12 91 GLU A CA 1
ATOM 650 C C . GLU A 1 91 ? 13.555 12.982 3.253 1.00 86.12 91 GLU A C 1
ATOM 652 O O . GLU A 1 91 ? 13.896 12.581 2.139 1.00 86.12 91 GLU A O 1
ATOM 657 N N . ILE A 1 92 ? 12.273 13.182 3.578 1.00 84.00 92 ILE A N 1
ATOM 658 C CA . ILE A 1 92 ? 11.157 12.900 2.664 1.00 84.00 92 ILE A CA 1
ATOM 659 C C . ILE A 1 92 ? 11.269 13.753 1.402 1.00 84.00 92 ILE A C 1
ATOM 661 O O . ILE A 1 92 ? 11.162 13.230 0.294 1.00 84.00 92 ILE A O 1
ATOM 665 N N . VAL A 1 93 ? 11.512 15.058 1.551 1.00 86.69 93 VAL A N 1
ATOM 666 C CA . VAL A 1 93 ? 11.650 15.975 0.413 1.00 86.69 93 VAL A CA 1
ATOM 667 C C . VAL A 1 93 ? 12.849 15.585 -0.446 1.00 86.69 93 VAL A C 1
ATOM 669 O O . VAL A 1 93 ? 12.727 15.508 -1.668 1.00 86.69 93 VAL A O 1
ATOM 672 N N . THR A 1 94 ? 13.991 15.278 0.170 1.00 89.69 94 THR A N 1
ATOM 673 C CA . THR A 1 94 ? 15.196 14.858 -0.560 1.00 89.69 94 THR A CA 1
ATOM 674 C C . THR A 1 94 ? 14.951 13.553 -1.317 1.00 89.69 94 THR A C 1
ATOM 676 O O . THR A 1 94 ? 15.240 13.470 -2.510 1.00 89.69 94 THR A O 1
ATOM 679 N N . GLY A 1 95 ? 14.356 12.552 -0.664 1.00 89.56 95 GLY A N 1
ATOM 680 C CA . GLY A 1 95 ? 13.982 11.288 -1.293 1.00 89.56 95 GLY A CA 1
ATOM 681 C C . GLY A 1 95 ? 12.992 11.480 -2.443 1.00 89.56 95 GLY A C 1
ATOM 682 O O . GLY A 1 95 ? 13.200 10.940 -3.529 1.00 89.56 95 GLY A O 1
ATOM 683 N N . ALA A 1 96 ? 11.962 12.307 -2.255 1.00 86.75 96 ALA A N 1
ATOM 684 C CA . ALA A 1 96 ? 10.979 12.623 -3.288 1.00 86.75 96 ALA A CA 1
ATOM 685 C C . ALA A 1 96 ? 11.620 13.312 -4.502 1.00 86.75 96 ALA A C 1
ATOM 687 O O . ALA A 1 96 ? 11.317 12.954 -5.641 1.00 86.75 96 ALA A O 1
ATOM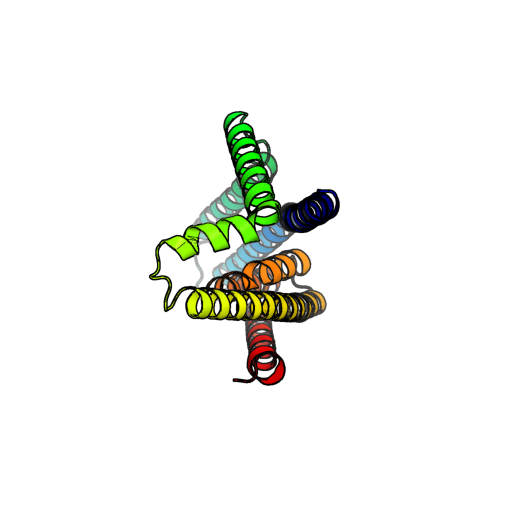 688 N N . LEU A 1 97 ? 12.545 14.251 -4.278 1.00 89.69 97 LEU A N 1
ATOM 689 C CA . LEU A 1 97 ? 13.304 14.900 -5.347 1.00 89.69 97 LEU A CA 1
ATOM 690 C C . LEU A 1 97 ? 14.192 13.904 -6.098 1.00 89.69 97 LEU A C 1
ATOM 692 O O . LEU A 1 97 ? 14.218 13.931 -7.327 1.00 89.69 97 LEU A O 1
ATOM 696 N N . LEU A 1 98 ? 14.877 13.002 -5.390 1.00 93.44 98 LEU A N 1
ATOM 697 C CA . LEU A 1 98 ? 15.689 11.952 -6.009 1.00 93.44 98 LEU A CA 1
ATOM 698 C C . LEU A 1 98 ? 14.844 10.991 -6.846 1.00 93.44 98 LEU A C 1
ATOM 700 O O . LEU A 1 98 ? 15.227 10.662 -7.970 1.00 93.44 98 LEU A O 1
ATOM 704 N N . VAL A 1 99 ? 13.684 10.573 -6.337 1.00 90.19 99 VAL A N 1
ATOM 705 C CA . VAL A 1 99 ? 12.733 9.730 -7.071 1.00 90.19 99 VAL A CA 1
ATOM 706 C C . VAL A 1 99 ? 12.231 10.461 -8.312 1.00 90.19 99 VAL A C 1
ATOM 708 O O . VAL A 1 99 ? 12.311 9.909 -9.408 1.00 90.19 99 VAL A O 1
ATOM 711 N N . LEU A 1 100 ? 11.783 11.712 -8.175 1.00 88.12 100 LEU A N 1
ATOM 712 C CA . LEU A 1 100 ? 11.310 12.530 -9.292 1.00 88.12 100 LEU A CA 1
ATOM 713 C C . LEU A 1 100 ? 12.397 12.686 -10.359 1.00 88.12 100 LEU A C 1
ATOM 715 O O . LEU A 1 100 ? 12.153 12.421 -11.535 1.00 88.12 100 LEU A O 1
ATOM 719 N N . PHE A 1 101 ? 13.606 13.072 -9.952 1.00 89.69 101 PHE A N 1
ATOM 720 C CA . PHE A 1 101 ? 14.748 13.227 -10.844 1.00 89.69 101 PHE A CA 1
ATOM 721 C C . PHE A 1 101 ? 15.065 11.918 -11.576 1.00 89.69 101 PHE A C 1
ATOM 723 O O . PHE A 1 101 ? 15.139 11.891 -12.805 1.00 89.69 101 PHE A O 1
ATOM 730 N N . THR A 1 102 ? 15.173 10.812 -10.840 1.00 91.25 102 THR A N 1
ATOM 731 C CA . THR A 1 102 ? 15.465 9.489 -11.408 1.00 91.25 102 THR A CA 1
ATOM 732 C C . THR A 1 102 ? 14.385 9.062 -12.397 1.00 91.25 102 THR A C 1
ATOM 734 O O . THR A 1 102 ? 14.696 8.623 -13.504 1.00 91.25 102 THR A O 1
ATOM 737 N N . LEU A 1 103 ? 13.111 9.251 -12.052 1.00 89.88 103 LEU A N 1
ATOM 738 C CA . LEU A 1 103 ? 11.988 8.933 -12.927 1.00 89.88 103 LEU A CA 1
ATOM 739 C C . LEU A 1 103 ? 11.983 9.787 -14.201 1.00 89.88 103 LEU A C 1
ATOM 741 O O . LEU A 1 103 ? 11.773 9.241 -15.283 1.00 89.88 103 LEU A O 1
ATOM 745 N N . ILE A 1 104 ? 12.265 11.094 -14.116 1.00 88.25 104 ILE A N 1
ATOM 746 C CA . ILE A 1 104 ? 12.395 11.966 -15.298 1.00 88.25 104 ILE A CA 1
ATOM 747 C C . ILE A 1 104 ? 13.462 11.413 -16.242 1.00 88.25 104 ILE A C 1
ATOM 749 O O . ILE A 1 104 ? 13.197 11.242 -17.434 1.00 88.25 104 ILE A O 1
ATOM 753 N N . PHE A 1 105 ? 14.650 11.097 -15.725 1.00 88.44 105 PHE A N 1
ATOM 754 C CA . PHE A 1 105 ? 15.756 10.595 -16.538 1.00 88.44 105 PHE A CA 1
ATOM 755 C C . PHE A 1 105 ? 15.456 9.220 -17.142 1.00 88.44 105 PHE A C 1
ATOM 757 O O . PHE A 1 105 ? 15.708 9.007 -18.332 1.00 88.44 105 PHE A O 1
ATOM 764 N N . LEU A 1 106 ? 14.867 8.305 -16.368 1.00 89.81 106 LEU A N 1
ATOM 765 C CA . LEU A 1 106 ? 14.504 6.972 -16.847 1.00 89.81 106 LEU A CA 1
ATOM 766 C C . LEU A 1 106 ? 13.370 7.007 -17.878 1.00 89.81 106 LEU A C 1
ATOM 768 O O . LEU A 1 106 ? 13.442 6.285 -18.870 1.00 89.81 106 LEU A O 1
ATOM 772 N N . LEU A 1 107 ? 12.353 7.857 -17.715 1.00 88.25 107 LEU A N 1
ATOM 773 C CA . LEU A 1 107 ? 11.244 7.946 -18.672 1.00 88.25 107 LEU A CA 1
ATOM 774 C C . LEU A 1 107 ? 11.622 8.715 -19.940 1.00 88.25 107 LEU A C 1
ATOM 776 O O . LEU A 1 107 ? 11.296 8.284 -21.046 1.00 88.25 107 LEU A O 1
ATOM 780 N N . GLN A 1 108 ? 12.327 9.840 -19.809 1.00 88.69 108 GLN A N 1
ATOM 781 C CA . GLN A 1 108 ? 12.737 10.651 -20.957 1.00 88.69 108 GLN A CA 1
ATOM 782 C C . GLN A 1 108 ? 13.888 9.994 -21.735 1.00 88.69 108 GLN A C 1
ATOM 784 O O . GLN A 1 108 ? 13.925 10.075 -22.964 1.00 88.69 108 GLN A O 1
ATOM 789 N N . GLY A 1 109 ? 14.826 9.351 -21.033 1.00 88.75 109 GLY A N 1
ATOM 790 C CA . GLY A 1 109 ? 16.042 8.758 -21.592 1.00 88.75 109 GLY A CA 1
ATOM 791 C C . GLY A 1 109 ? 16.015 7.237 -21.744 1.00 88.75 109 GLY A C 1
ATOM 792 O O . GLY A 1 109 ? 16.954 6.680 -22.311 1.00 88.75 109 GLY A O 1
ATOM 793 N N . GLY A 1 110 ? 14.966 6.545 -21.291 1.00 88.81 110 GLY A N 1
ATOM 794 C CA . GLY A 1 110 ? 14.952 5.084 -21.131 1.00 88.81 110 GLY A CA 1
ATOM 795 C C . GLY A 1 110 ? 15.345 4.288 -22.373 1.00 88.81 110 GLY A C 1
ATOM 796 O O . GLY A 1 110 ? 16.121 3.339 -22.276 1.00 88.81 110 GLY A O 1
ATOM 797 N N . ARG A 1 111 ? 14.903 4.705 -23.570 1.00 88.12 111 ARG A N 1
ATOM 798 C CA . ARG A 1 111 ? 15.292 4.050 -24.838 1.00 88.12 111 ARG A CA 1
ATOM 799 C C . ARG A 1 111 ? 16.794 4.164 -25.108 1.00 88.12 111 ARG A C 1
ATOM 801 O O . ARG A 1 111 ? 17.404 3.191 -25.545 1.00 88.12 111 ARG A O 1
ATOM 808 N N . ASN A 1 112 ? 17.385 5.324 -24.824 1.00 91.69 112 ASN A N 1
ATOM 809 C CA . ASN A 1 112 ? 18.816 5.570 -25.001 1.00 91.69 112 ASN A CA 1
ATOM 810 C C . ASN A 1 112 ? 19.635 4.838 -23.935 1.00 91.69 112 ASN A C 1
ATOM 812 O O . ASN A 1 112 ? 20.645 4.225 -24.269 1.00 91.69 112 ASN A O 1
ATOM 816 N N . ILE A 1 113 ? 19.167 4.839 -22.683 1.00 91.69 113 ILE A N 1
ATOM 817 C CA . ILE A 1 113 ? 19.781 4.097 -21.573 1.00 91.69 113 ILE A CA 1
ATOM 818 C C . ILE A 1 113 ? 19.791 2.600 -21.898 1.00 91.69 113 ILE A C 1
ATOM 820 O O . ILE A 1 113 ? 20.843 1.970 -21.864 1.00 91.69 113 ILE A O 1
ATOM 824 N N . PHE A 1 114 ? 18.661 2.034 -22.326 1.00 92.19 114 PHE A N 1
ATOM 825 C CA . PHE A 1 114 ? 18.579 0.630 -22.727 1.00 92.19 114 PHE A CA 1
ATOM 826 C C . PHE A 1 114 ? 19.474 0.315 -23.940 1.00 92.19 114 PHE A C 1
ATOM 828 O O . PHE A 1 114 ? 20.192 -0.689 -23.965 1.00 92.19 114 PHE A O 1
ATOM 835 N N . ALA A 1 115 ? 19.508 1.198 -24.943 1.00 92.50 115 ALA A N 1
ATOM 836 C CA . ALA A 1 115 ? 20.402 1.051 -26.090 1.00 92.50 115 ALA A CA 1
ATOM 837 C C . ALA A 1 115 ? 21.890 1.115 -25.702 1.00 92.50 115 ALA A C 1
ATOM 839 O O . ALA A 1 115 ? 22.699 0.437 -26.336 1.00 92.50 115 ALA A O 1
ATOM 840 N N . PHE A 1 116 ? 22.245 1.905 -24.685 1.00 94.62 116 PHE A N 1
ATOM 841 C CA . PHE A 1 116 ? 23.592 2.000 -24.126 1.00 94.62 116 PHE A CA 1
ATOM 842 C C . PHE A 1 116 ? 23.962 0.749 -23.325 1.00 94.62 116 PHE A C 1
ATOM 844 O O . PHE A 1 116 ? 24.990 0.144 -23.612 1.00 94.62 116 PHE A O 1
ATOM 851 N N . VAL A 1 117 ? 23.102 0.302 -22.405 1.00 93.88 117 VAL A N 1
ATOM 852 C CA . VAL A 1 117 ? 23.320 -0.909 -21.593 1.00 93.88 117 VAL A CA 1
ATOM 853 C C . VAL A 1 117 ? 23.507 -2.137 -22.485 1.00 93.88 117 VAL A C 1
ATOM 855 O O . VAL A 1 117 ? 24.417 -2.931 -22.270 1.00 93.88 117 VAL A O 1
ATOM 858 N N . THR A 1 118 ? 22.730 -2.258 -23.566 1.00 95.31 118 THR A N 1
ATOM 859 C CA . THR A 1 118 ? 22.867 -3.382 -24.512 1.00 95.31 118 THR A CA 1
ATOM 860 C C . THR A 1 118 ? 24.182 -3.384 -25.307 1.00 95.31 118 THR A C 1
ATOM 862 O O . THR A 1 118 ? 24.488 -4.381 -25.963 1.00 95.31 118 THR A O 1
ATOM 865 N N . LYS A 1 119 ? 25.007 -2.326 -25.235 1.00 95.75 119 LYS A N 1
ATOM 866 C CA . LYS A 1 119 ? 26.344 -2.313 -25.855 1.00 95.75 119 LYS A CA 1
ATOM 867 C C . LYS A 1 119 ? 27.332 -3.270 -25.185 1.00 95.75 119 LYS A C 1
ATOM 869 O O . LYS A 1 119 ? 28.291 -3.644 -25.852 1.00 95.75 119 LYS A O 1
ATOM 874 N N . ILE A 1 120 ? 27.083 -3.694 -23.941 1.00 96.56 120 ILE A N 1
ATOM 875 C CA . ILE A 1 120 ? 27.928 -4.676 -23.238 1.00 96.56 120 ILE A CA 1
ATOM 876 C C . ILE A 1 120 ? 27.926 -6.053 -23.925 1.00 96.56 120 ILE A C 1
ATOM 878 O O . ILE A 1 120 ? 28.872 -6.819 -23.785 1.00 96.56 120 ILE A O 1
ATOM 882 N N . PHE A 1 121 ? 26.885 -6.356 -24.708 1.00 96.12 121 PHE A N 1
ATOM 883 C CA . PHE A 1 121 ? 26.765 -7.618 -25.431 1.00 96.12 121 PHE A CA 1
ATOM 884 C C . PHE A 1 121 ? 27.451 -7.569 -26.811 1.00 96.12 121 PHE A C 1
ATOM 886 O O . PHE A 1 121 ? 27.440 -6.511 -27.469 1.00 96.12 121 PHE A O 1
ATOM 893 N N . PRO A 1 122 ? 27.977 -8.716 -27.299 1.00 96.25 122 PRO A N 1
ATOM 894 C CA . PRO A 1 122 ? 28.515 -8.848 -28.651 1.00 96.25 122 PRO A CA 1
ATOM 895 C C . PRO A 1 122 ? 27.508 -8.429 -29.724 1.00 96.25 122 PRO A C 1
ATOM 897 O O . PRO A 1 122 ? 26.298 -8.629 -29.583 1.00 96.25 122 PRO A O 1
ATOM 900 N N . VAL A 1 123 ? 28.011 -7.865 -30.824 1.00 95.06 123 VAL A N 1
ATOM 901 C CA . VAL A 1 123 ? 27.184 -7.312 -31.913 1.00 95.06 123 VAL A CA 1
ATOM 902 C C . VAL A 1 123 ? 26.219 -8.360 -32.479 1.00 95.06 123 VAL A C 1
ATOM 904 O O . VAL A 1 123 ? 25.071 -8.036 -32.758 1.00 95.06 123 VAL A O 1
ATOM 907 N N . GLN A 1 124 ? 26.643 -9.625 -32.549 1.00 96.81 124 GLN A N 1
ATOM 908 C CA . GLN A 1 124 ? 25.887 -10.743 -33.121 1.00 96.81 124 GLN A CA 1
ATOM 909 C C . GLN A 1 124 ? 24.605 -11.089 -32.344 1.00 96.81 124 GLN A C 1
ATOM 911 O O . GLN A 1 124 ? 23.677 -11.658 -32.915 1.00 96.81 124 GLN A O 1
ATOM 916 N N . VAL A 1 125 ? 24.541 -10.778 -31.043 1.00 96.00 125 VAL A N 1
ATOM 917 C CA . VAL A 1 125 ? 23.388 -11.102 -30.177 1.00 96.00 125 VAL A CA 1
ATOM 918 C C . VAL A 1 125 ? 22.640 -9.864 -29.688 1.00 96.00 125 VAL A C 1
ATOM 920 O O . VAL A 1 125 ? 21.563 -9.987 -29.108 1.00 96.00 125 VAL A O 1
ATOM 923 N N . ARG A 1 126 ? 23.177 -8.664 -29.931 1.00 95.56 126 ARG A N 1
ATOM 924 C CA . ARG A 1 126 ? 22.661 -7.402 -29.385 1.00 95.56 126 ARG A CA 1
ATOM 925 C C . ARG A 1 126 ? 21.205 -7.135 -29.756 1.00 95.56 126 ARG A C 1
ATOM 927 O O . ARG A 1 126 ? 20.444 -6.669 -28.910 1.00 95.56 126 ARG A O 1
ATOM 934 N N . ASP A 1 127 ? 20.805 -7.448 -30.985 1.00 94.50 127 ASP A N 1
ATOM 935 C CA . ASP A 1 127 ? 19.419 -7.250 -31.413 1.00 94.50 127 ASP A CA 1
ATOM 936 C C . ASP A 1 127 ? 18.472 -8.261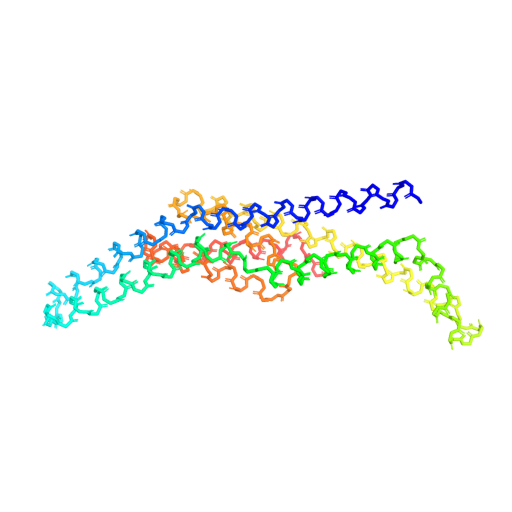 -30.759 1.00 94.50 127 ASP A C 1
ATOM 938 O O . ASP A 1 127 ? 17.426 -7.858 -30.254 1.00 94.50 127 ASP A O 1
ATOM 942 N N . ARG A 1 128 ? 18.901 -9.522 -30.590 1.00 94.94 128 ARG A N 1
ATOM 943 C CA . ARG A 1 128 ? 18.144 -10.523 -29.816 1.00 94.94 128 ARG A CA 1
ATOM 944 C C . ARG A 1 128 ? 17.942 -10.092 -28.362 1.00 94.94 128 ARG A C 1
ATOM 946 O O . ARG A 1 128 ? 16.844 -10.224 -27.834 1.00 94.94 128 ARG A O 1
ATOM 953 N N . VAL A 1 129 ? 18.971 -9.527 -27.724 1.00 95.62 129 VAL A N 1
ATOM 954 C CA . VAL A 1 129 ? 18.879 -8.989 -26.352 1.00 95.62 129 VAL A CA 1
ATOM 955 C C . VAL A 1 129 ? 17.897 -7.817 -26.285 1.00 95.62 129 VAL A C 1
ATOM 957 O O . VAL A 1 129 ? 17.095 -7.722 -25.355 1.00 95.62 129 VAL A O 1
ATOM 960 N N . ARG A 1 130 ? 17.926 -6.918 -27.275 1.00 94.81 130 ARG A N 1
ATOM 961 C CA . ARG A 1 130 ? 16.992 -5.786 -27.344 1.00 94.81 130 ARG A CA 1
ATOM 962 C C . ARG A 1 130 ? 15.553 -6.251 -27.524 1.00 94.81 130 ARG A C 1
ATOM 964 O O . ARG A 1 130 ? 14.667 -5.700 -26.874 1.00 94.81 130 ARG A O 1
ATOM 971 N N . ASP A 1 131 ? 15.322 -7.249 -28.367 1.00 94.69 131 ASP A N 1
ATOM 972 C CA . ASP A 1 131 ? 13.994 -7.824 -28.580 1.00 94.69 131 ASP A CA 1
ATOM 973 C C . ASP A 1 131 ? 13.479 -8.539 -27.333 1.00 94.69 131 ASP A C 1
ATOM 975 O O . ASP A 1 131 ? 12.344 -8.289 -26.921 1.00 94.69 131 ASP A O 1
ATOM 979 N N . ALA A 1 132 ? 14.331 -9.326 -26.669 1.00 95.12 132 ALA A N 1
ATOM 980 C CA . ALA A 1 132 ? 14.015 -9.950 -25.389 1.00 95.12 132 ALA A CA 1
ATOM 981 C C . ALA A 1 132 ? 13.663 -8.904 -24.320 1.00 95.12 132 ALA A C 1
ATOM 983 O O . ALA A 1 132 ? 12.646 -9.034 -23.644 1.00 95.12 132 ALA A O 1
ATOM 984 N N . GLY A 1 133 ? 14.430 -7.814 -24.213 1.00 93.75 133 GLY A N 1
ATOM 985 C CA . GLY A 1 133 ? 14.123 -6.736 -23.272 1.00 93.75 133 GLY A CA 1
ATOM 986 C C . GLY A 1 133 ? 12.803 -6.028 -23.585 1.00 93.75 133 GLY A C 1
ATOM 987 O O . GLY A 1 133 ? 12.008 -5.794 -22.681 1.00 93.75 133 GLY A O 1
ATOM 988 N N . ARG A 1 134 ? 12.502 -5.742 -24.861 1.00 92.62 134 ARG A N 1
ATOM 989 C CA . ARG A 1 134 ? 11.198 -5.174 -25.265 1.00 92.62 134 ARG A CA 1
ATOM 990 C C . ARG A 1 134 ? 10.041 -6.126 -24.975 1.00 92.62 134 ARG A C 1
ATOM 992 O O . ARG A 1 134 ? 8.953 -5.668 -24.633 1.00 92.62 134 ARG A O 1
ATOM 999 N N . ALA A 1 135 ? 10.238 -7.430 -25.157 1.00 94.38 135 ALA A N 1
ATOM 1000 C CA . ALA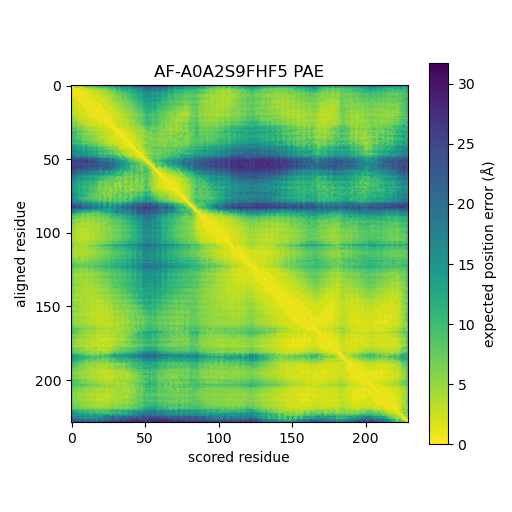 A 1 135 ? 9.254 -8.437 -24.776 1.00 94.38 135 ALA A CA 1
ATOM 1001 C C . ALA A 1 135 ? 9.048 -8.447 -23.254 1.00 94.38 135 ALA A C 1
ATOM 1003 O O . ALA A 1 135 ? 7.913 -8.310 -22.812 1.00 94.38 135 ALA A O 1
ATOM 1004 N N . GLY A 1 136 ? 10.127 -8.463 -22.467 1.00 94.50 136 GLY A N 1
ATOM 1005 C CA . GLY A 1 136 ? 10.071 -8.388 -21.005 1.00 94.50 136 GLY A CA 1
ATOM 1006 C C . GLY A 1 136 ? 9.358 -7.133 -20.493 1.00 94.50 136 GLY A C 1
ATOM 1007 O O . GLY A 1 136 ? 8.482 -7.235 -19.641 1.00 94.50 136 GLY A O 1
ATOM 1008 N N . PHE A 1 137 ? 9.640 -5.958 -21.067 1.00 91.88 137 PHE A N 1
ATOM 1009 C CA . PHE A 1 137 ? 8.925 -4.721 -20.728 1.00 91.88 137 PHE A CA 1
ATOM 1010 C C . PHE A 1 137 ? 7.431 -4.790 -21.064 1.00 91.88 137 PHE A C 1
ATOM 1012 O O . PHE A 1 137 ? 6.614 -4.304 -20.286 1.00 91.88 137 PHE A O 1
ATOM 1019 N N . ARG A 1 138 ? 7.052 -5.398 -22.197 1.00 93.06 138 ARG A N 1
ATOM 1020 C CA . ARG A 1 138 ? 5.634 -5.604 -22.536 1.00 93.06 138 ARG A CA 1
ATOM 1021 C C . ARG A 1 138 ? 4.950 -6.530 -21.532 1.00 93.06 138 ARG A C 1
ATOM 1023 O O . ARG A 1 138 ? 3.852 -6.202 -21.091 1.00 93.06 138 ARG A O 1
ATOM 1030 N N . SER A 1 139 ? 5.608 -7.617 -21.131 1.00 93.69 139 SER A N 1
ATOM 1031 C CA . SER A 1 139 ? 5.099 -8.517 -20.092 1.00 93.69 139 SER A CA 1
ATOM 1032 C C . SER A 1 139 ? 4.958 -7.809 -18.746 1.00 93.69 139 SER A C 1
ATOM 1034 O O . SER A 1 139 ? 3.924 -7.944 -18.106 1.00 93.69 139 SER A O 1
ATOM 1036 N N . LEU A 1 140 ? 5.934 -6.986 -18.349 1.00 92.38 140 LEU A N 1
ATOM 1037 C CA . LEU A 1 140 ? 5.868 -6.204 -17.112 1.00 92.38 140 LEU A CA 1
ATOM 1038 C C . LEU A 1 140 ? 4.705 -5.202 -17.126 1.00 92.38 140 LEU A C 1
ATOM 1040 O O . LEU A 1 140 ? 3.985 -5.086 -16.141 1.00 92.38 140 LEU A O 1
ATOM 1044 N N . ILE A 1 141 ? 4.481 -4.503 -18.245 1.00 91.00 141 ILE A N 1
ATOM 1045 C CA . ILE A 1 141 ? 3.333 -3.595 -18.395 1.00 91.00 141 ILE A CA 1
ATOM 1046 C C . ILE A 1 141 ? 2.014 -4.370 -18.294 1.00 91.00 141 ILE A C 1
ATOM 1048 O O . ILE A 1 1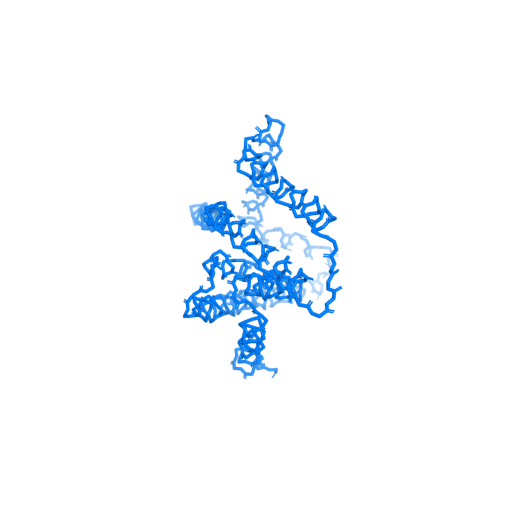41 ? 1.079 -3.897 -17.650 1.00 91.00 141 ILE A O 1
ATOM 1052 N N . GLY A 1 142 ? 1.933 -5.546 -18.923 1.00 91.38 142 GLY A N 1
ATOM 1053 C CA . GLY A 1 142 ? 0.774 -6.433 -18.821 1.00 91.38 142 GLY A CA 1
ATOM 1054 C C . GLY A 1 142 ? 0.511 -6.867 -17.379 1.00 91.38 142 GLY A C 1
ATOM 1055 O O . GLY A 1 142 ? -0.604 -6.698 -16.894 1.00 91.38 142 GLY A O 1
ATOM 1056 N N . TYR A 1 143 ? 1.553 -7.322 -16.682 1.00 89.25 143 TYR A N 1
ATOM 1057 C CA . TYR A 1 143 ? 1.500 -7.714 -15.275 1.00 89.25 143 TYR A CA 1
ATOM 1058 C C . TYR A 1 143 ? 1.006 -6.571 -14.386 1.00 89.25 143 TYR A C 1
ATOM 1060 O O . TYR A 1 143 ? 0.012 -6.735 -13.696 1.00 89.25 143 TYR A O 1
ATOM 1068 N N . VAL A 1 144 ? 1.609 -5.378 -14.470 1.00 89.75 144 VAL A N 1
ATOM 1069 C CA . VAL A 1 144 ? 1.202 -4.223 -13.646 1.00 89.75 144 VAL A CA 1
ATOM 1070 C C . VAL A 1 144 ? -0.263 -3.843 -13.882 1.00 89.75 144 VAL A C 1
ATOM 1072 O O . VAL A 1 144 ? -0.974 -3.517 -12.934 1.00 89.75 144 VAL A O 1
ATOM 1075 N N . ARG A 1 145 ? -0.741 -3.900 -15.132 1.00 90.62 145 ARG A N 1
ATOM 1076 C CA . ARG A 1 145 ? -2.156 -3.642 -15.451 1.00 90.62 145 ARG A CA 1
ATOM 1077 C C . ARG A 1 145 ? -3.081 -4.702 -14.858 1.00 90.62 145 ARG A C 1
ATOM 1079 O O . ARG A 1 145 ? -4.132 -4.342 -14.338 1.00 90.62 145 ARG A O 1
ATOM 1086 N N . ALA A 1 146 ? -2.693 -5.973 -14.932 1.00 89.56 146 ALA A N 1
ATOM 1087 C CA . ALA A 1 146 ? -3.446 -7.069 -14.334 1.00 89.56 146 ALA A CA 1
ATOM 1088 C C . ALA A 1 146 ? -3.487 -6.937 -12.804 1.00 89.56 146 ALA A C 1
ATOM 1090 O O . ALA A 1 146 ? -4.572 -6.946 -12.233 1.00 89.56 146 ALA A O 1
ATOM 1091 N N . THR A 1 147 ? -2.342 -6.693 -12.158 1.00 90.00 147 THR A N 1
ATOM 1092 C CA . THR A 1 147 ? -2.248 -6.454 -10.710 1.00 90.00 147 THR A CA 1
ATOM 1093 C C . THR A 1 147 ? -3.114 -5.279 -10.275 1.00 90.00 147 THR A C 1
ATOM 1095 O O . THR A 1 147 ? -3.787 -5.374 -9.261 1.00 90.00 147 THR A O 1
ATOM 1098 N N . PHE A 1 148 ? -3.152 -4.184 -11.039 1.00 90.81 148 PHE A N 1
ATOM 1099 C CA . PHE A 1 148 ? -4.018 -3.048 -10.716 1.00 90.81 148 PHE A CA 1
ATOM 1100 C C . PHE A 1 148 ? -5.506 -3.422 -10.756 1.00 90.81 148 PHE A C 1
ATOM 1102 O O . PHE A 1 148 ? -6.266 -3.019 -9.878 1.00 90.81 148 PHE A O 1
ATOM 1109 N N . LEU A 1 149 ? -5.932 -4.181 -11.773 1.00 90.75 149 LEU A N 1
ATOM 1110 C CA . LEU A 1 149 ? -7.320 -4.628 -11.895 1.00 90.75 149 LEU A CA 1
ATOM 1111 C C . LEU A 1 149 ? -7.700 -5.566 -10.746 1.00 90.75 149 LEU A C 1
ATOM 1113 O O . LEU A 1 149 ? -8.744 -5.379 -10.131 1.00 90.75 149 LEU A O 1
ATOM 1117 N N . VAL A 1 150 ? -6.830 -6.528 -10.447 1.00 90.75 150 VAL A N 1
ATOM 1118 C CA . VAL A 1 150 ? -6.951 -7.444 -9.309 1.00 90.75 150 VAL A CA 1
ATOM 1119 C C . VAL A 1 150 ? -7.072 -6.665 -8.000 1.00 90.75 150 VAL A C 1
ATOM 1121 O O . VAL A 1 150 ? -8.081 -6.781 -7.315 1.00 90.75 150 VAL A O 1
ATOM 1124 N N . ALA A 1 151 ? -6.126 -5.762 -7.725 1.00 91.62 151 ALA A N 1
ATOM 1125 C CA . ALA A 1 151 ? -6.123 -4.925 -6.530 1.00 91.62 151 ALA A CA 1
ATOM 1126 C C . ALA A 1 151 ? -7.423 -4.124 -6.376 1.00 91.62 151 ALA A C 1
ATOM 1128 O O . ALA A 1 151 ? -7.941 -3.977 -5.270 1.00 91.62 151 ALA A O 1
ATOM 1129 N N . ALA A 1 152 ? -7.957 -3.595 -7.482 1.00 92.38 152 ALA A N 1
ATOM 1130 C CA . ALA A 1 152 ? -9.219 -2.865 -7.485 1.00 92.38 152 ALA A CA 1
ATOM 1131 C C . ALA A 1 152 ? -10.405 -3.776 -7.144 1.00 92.38 152 ALA A C 1
ATOM 1133 O O . ALA A 1 152 ? -11.249 -3.391 -6.337 1.00 92.38 152 ALA A O 1
ATOM 1134 N N . VAL A 1 153 ? -10.466 -4.974 -7.731 1.00 92.06 153 VAL A N 1
ATOM 1135 C CA . VAL A 1 153 ? -11.517 -5.952 -7.428 1.00 92.06 153 VAL A CA 1
ATOM 1136 C C . VAL A 1 153 ? -11.443 -6.388 -5.967 1.00 92.06 153 VAL A C 1
ATOM 1138 O O . VAL A 1 153 ? -12.479 -6.395 -5.307 1.00 92.06 153 VAL A O 1
ATOM 1141 N N . ASP A 1 154 ? -10.252 -6.655 -5.434 1.00 92.69 154 ASP A N 1
ATOM 1142 C CA . ASP A 1 154 ? -10.071 -7.065 -4.039 1.00 92.69 154 ASP A CA 1
ATOM 1143 C C . ASP A 1 154 ? -10.483 -5.964 -3.069 1.00 92.69 154 ASP A C 1
ATOM 1145 O O . ASP A 1 154 ? -11.250 -6.196 -2.134 1.00 92.69 154 ASP A O 1
ATOM 1149 N N . ALA A 1 155 ? -10.014 -4.741 -3.312 1.00 93.94 155 ALA A N 1
ATOM 1150 C CA . ALA A 1 155 ? -10.343 -3.589 -2.490 1.00 93.94 155 ALA A CA 1
ATOM 1151 C C . ALA A 1 155 ? -11.849 -3.310 -2.482 1.00 93.94 155 ALA A C 1
ATOM 1153 O O . ALA A 1 155 ? -12.421 -3.052 -1.424 1.00 93.94 155 ALA A O 1
ATOM 1154 N N . ILE A 1 156 ? -12.509 -3.400 -3.641 1.00 95.25 156 ILE A N 1
ATOM 1155 C CA . ILE A 1 156 ? -13.961 -3.227 -3.744 1.00 95.25 156 ILE A CA 1
ATOM 1156 C C . ILE A 1 156 ? -14.684 -4.395 -3.070 1.00 95.25 156 ILE A C 1
ATOM 1158 O O . ILE A 1 156 ? -15.565 -4.159 -2.251 1.00 95.25 156 ILE A O 1
ATOM 1162 N N . GLY A 1 157 ? -14.323 -5.641 -3.374 1.00 94.88 157 GLY A N 1
ATOM 1163 C CA . GLY A 1 157 ? -14.987 -6.833 -2.848 1.00 94.88 157 GLY A CA 1
ATOM 1164 C C . GLY A 1 157 ? -14.891 -6.926 -1.327 1.00 94.88 157 GLY A C 1
ATOM 1165 O O . GLY A 1 157 ? -15.909 -7.057 -0.642 1.00 94.88 157 GLY A O 1
ATOM 1166 N N . ILE A 1 158 ? -13.680 -6.778 -0.787 1.00 94.75 158 ILE A N 1
ATOM 1167 C CA . ILE A 1 158 ? -13.441 -6.777 0.657 1.00 94.75 158 ILE A CA 1
ATOM 1168 C C . ILE A 1 158 ? -14.057 -5.524 1.285 1.00 94.75 158 ILE A C 1
ATOM 1170 O O . ILE A 1 158 ? -14.794 -5.638 2.261 1.00 94.75 158 ILE A O 1
ATOM 1174 N N . GLY A 1 159 ? -13.833 -4.338 0.713 1.00 95.50 159 GLY A N 1
ATOM 1175 C CA . GLY A 1 159 ? -14.361 -3.078 1.240 1.00 95.50 159 GLY A CA 1
ATOM 1176 C C . GLY A 1 159 ? -15.884 -3.044 1.336 1.00 95.50 159 GLY A C 1
ATOM 1177 O O . GLY A 1 159 ? -16.428 -2.663 2.372 1.00 95.50 159 GLY A O 1
ATOM 1178 N N . VAL A 1 160 ? -16.581 -3.497 0.292 1.00 97.06 160 VAL A N 1
ATOM 1179 C CA . VAL A 1 160 ? -18.046 -3.609 0.276 1.00 97.06 160 VAL A CA 1
ATOM 1180 C C . VAL A 1 160 ? -18.517 -4.630 1.306 1.00 97.06 160 VAL A C 1
ATOM 1182 O O . VAL A 1 160 ? -19.442 -4.335 2.059 1.00 97.06 160 VAL A O 1
ATOM 1185 N N . GLY A 1 161 ? -17.877 -5.798 1.397 1.00 96.94 161 GLY A N 1
ATOM 1186 C CA . GLY A 1 161 ? -18.247 -6.799 2.397 1.00 96.94 161 GLY A CA 1
ATOM 1187 C C . GLY A 1 161 ? -18.080 -6.291 3.833 1.00 96.94 161 GLY A C 1
ATOM 1188 O O . GLY A 1 161 ? -18.995 -6.438 4.644 1.00 96.94 161 GLY A O 1
ATOM 1189 N N . LEU A 1 162 ? -16.967 -5.613 4.137 1.00 96.25 162 LEU A N 1
ATOM 1190 C CA . LEU A 1 162 ? -16.743 -4.965 5.435 1.00 96.25 162 LEU A CA 1
ATOM 1191 C C . LEU A 1 162 ? -17.794 -3.883 5.725 1.00 96.25 162 LEU A C 1
ATOM 1193 O O . LEU A 1 162 ? -18.328 -3.826 6.835 1.00 96.25 162 LEU A O 1
ATOM 1197 N N . ALA A 1 163 ? -18.126 -3.057 4.729 1.00 95.31 163 ALA A N 1
ATOM 1198 C CA . ALA A 1 163 ? -19.121 -1.997 4.862 1.00 95.31 163 ALA A CA 1
ATOM 1199 C C . ALA A 1 163 ? -20.532 -2.551 5.120 1.00 95.31 163 ALA A C 1
ATOM 1201 O O . ALA A 1 163 ? -21.222 -2.059 6.010 1.00 95.31 163 ALA A O 1
ATOM 1202 N N . ILE A 1 164 ? -20.942 -3.605 4.404 1.00 97.00 164 ILE A N 1
ATOM 1203 C CA . ILE A 1 164 ? -22.238 -4.279 4.601 1.00 97.00 164 ILE A CA 1
ATOM 1204 C C . ILE A 1 164 ? -22.339 -4.870 6.011 1.00 97.00 164 ILE A C 1
ATOM 1206 O O . ILE A 1 164 ? -23.379 -4.762 6.657 1.00 97.00 164 ILE A O 1
ATOM 1210 N N . MET A 1 165 ? -21.254 -5.459 6.518 1.00 95.12 165 MET A N 1
ATOM 1211 C CA . MET A 1 165 ? -21.193 -5.981 7.888 1.00 95.12 165 MET A CA 1
ATOM 1212 C C . MET A 1 165 ? -21.129 -4.876 8.960 1.00 95.12 165 MET A C 1
ATOM 1214 O O . MET A 1 165 ? -21.207 -5.159 10.160 1.00 95.12 165 MET A O 1
ATOM 1218 N N . GLY A 1 166 ? -20.981 -3.611 8.555 1.00 91.44 166 GLY A N 1
ATOM 1219 C CA . GLY A 1 166 ? -20.810 -2.479 9.460 1.00 91.44 166 GLY A CA 1
ATOM 1220 C C . GLY A 1 166 ? -19.533 -2.582 10.294 1.00 91.44 166 GLY A C 1
ATOM 1221 O O . GLY A 1 166 ? -19.529 -2.160 11.452 1.00 91.44 166 GLY A O 1
ATOM 1222 N N . ILE A 1 167 ? -18.482 -3.199 9.747 1.00 90.88 167 ILE A N 1
ATOM 1223 C CA . ILE A 1 167 ? -17.158 -3.246 10.369 1.00 90.88 167 ILE A CA 1
ATOM 1224 C C . ILE A 1 167 ? -16.539 -1.849 10.209 1.00 90.88 167 ILE A C 1
ATOM 1226 O O . ILE A 1 167 ? -16.561 -1.295 9.103 1.00 90.88 167 ILE A O 1
ATOM 1230 N N . PRO A 1 168 ? -16.024 -1.230 11.289 1.00 87.38 168 PRO A N 1
ATOM 1231 C CA . PRO A 1 168 ? -15.365 0.066 11.180 1.00 87.38 168 PRO A CA 1
ATOM 1232 C C . PRO A 1 168 ? -14.161 -0.037 10.249 1.00 87.38 168 PRO A C 1
ATOM 1234 O O . PRO A 1 168 ? -13.650 -1.120 9.978 1.00 87.38 168 PRO A O 1
ATOM 1237 N N . LEU A 1 169 ? -13.656 1.107 9.801 1.00 88.06 169 LEU A N 1
ATOM 1238 C CA . LEU A 1 169 ? -12.457 1.154 8.968 1.00 88.06 169 LEU A CA 1
ATOM 1239 C C . LEU A 1 169 ? -12.582 0.408 7.630 1.00 88.06 169 LEU A C 1
ATOM 1241 O O . LEU A 1 169 ? -11.562 0.196 6.986 1.00 88.06 169 LEU A O 1
ATOM 1245 N N . ALA A 1 170 ? -13.787 0.044 7.173 1.00 91.75 170 ALA A N 1
ATOM 1246 C CA . ALA A 1 170 ? -13.976 -0.663 5.904 1.00 91.75 170 ALA A CA 1
ATOM 1247 C C . ALA A 1 170 ? -13.246 0.028 4.739 1.00 91.75 170 ALA A C 1
ATOM 1249 O O . ALA A 1 170 ? -12.542 -0.624 3.974 1.00 91.75 170 ALA A O 1
ATOM 1250 N N . LEU A 1 171 ? -13.353 1.358 4.654 1.00 90.50 171 LEU A N 1
ATOM 1251 C CA . LEU A 1 171 ? -12.700 2.162 3.624 1.00 90.50 171 LEU A CA 1
ATOM 1252 C C . LEU A 1 171 ? -11.163 2.224 3.784 1.00 90.50 171 LEU A C 1
ATOM 1254 O O . LEU A 1 171 ? -10.468 1.903 2.816 1.00 90.50 171 LEU A O 1
ATOM 1258 N N . PRO A 1 172 ? -10.589 2.559 4.959 1.00 88.25 172 PRO A N 1
ATOM 1259 C CA . PRO A 1 172 ? -9.139 2.474 5.143 1.00 88.25 172 PRO A CA 1
ATOM 1260 C C . PRO A 1 172 ? -8.577 1.057 4.938 1.00 88.25 172 PRO A C 1
ATOM 1262 O O . PRO A 1 172 ? -7.534 0.915 4.306 1.00 88.25 172 PRO A O 1
ATOM 1265 N N . LEU A 1 173 ? -9.270 0.004 5.382 1.00 91.69 173 LEU A N 1
ATOM 1266 C CA . LEU A 1 173 ? -8.852 -1.388 5.171 1.00 91.69 173 LEU A CA 1
ATOM 1267 C C . LEU A 1 173 ? -8.897 -1.778 3.690 1.00 91.69 173 LEU A C 1
ATOM 1269 O O . LEU A 1 173 ? -7.937 -2.358 3.197 1.00 91.69 173 LEU A O 1
ATOM 1273 N N . ALA A 1 174 ? -9.949 -1.404 2.958 1.00 92.75 174 ALA A N 1
ATOM 1274 C CA . ALA A 1 174 ? -10.018 -1.579 1.505 1.00 92.75 174 ALA A CA 1
ATOM 1275 C C . ALA A 1 174 ? -8.865 -0.868 0.784 1.00 92.75 174 ALA A C 1
ATO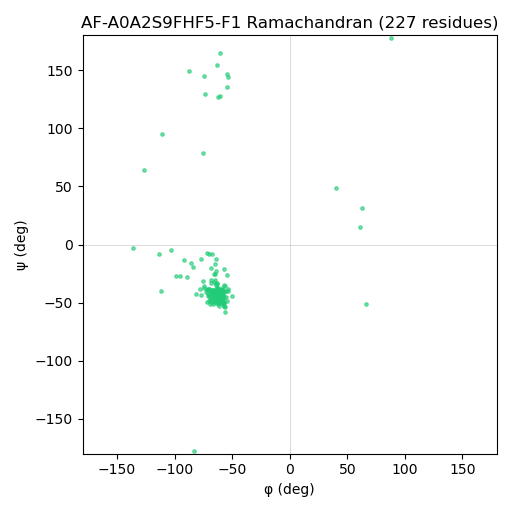M 1277 O O . ALA A 1 174 ? -8.257 -1.414 -0.134 1.00 92.75 174 ALA A O 1
ATOM 1278 N N . SER A 1 175 ? -8.523 0.339 1.235 1.00 90.56 175 SER A N 1
ATOM 1279 C CA . SER A 1 175 ? -7.406 1.104 0.678 1.00 90.56 175 SER A CA 1
ATOM 1280 C C . SER A 1 175 ? -6.060 0.432 0.965 1.00 90.56 175 SER A C 1
ATOM 1282 O O . SER A 1 175 ? -5.195 0.375 0.092 1.00 90.56 175 SER A O 1
ATOM 1284 N N . LEU A 1 176 ? -5.895 -0.135 2.165 1.00 89.94 176 LEU A N 1
ATOM 1285 C CA . LEU A 1 176 ? -4.727 -0.938 2.514 1.00 89.94 176 LEU A CA 1
ATOM 1286 C C . LEU A 1 176 ? -4.642 -2.206 1.665 1.00 89.94 176 LEU A C 1
ATOM 1288 O O . LEU A 1 176 ? -3.560 -2.499 1.173 1.00 89.94 176 LEU A O 1
ATOM 1292 N N . VAL A 1 177 ? -5.749 -2.921 1.443 1.00 91.88 177 VAL A N 1
ATOM 1293 C CA . VAL A 1 177 ? -5.809 -4.086 0.541 1.00 91.88 177 VAL A CA 1
ATOM 1294 C C . VAL A 1 177 ? -5.360 -3.698 -0.868 1.00 91.88 177 VAL A C 1
ATOM 1296 O O . VAL A 1 177 ? -4.463 -4.337 -1.415 1.00 91.88 177 VAL A O 1
ATOM 1299 N N . PHE A 1 1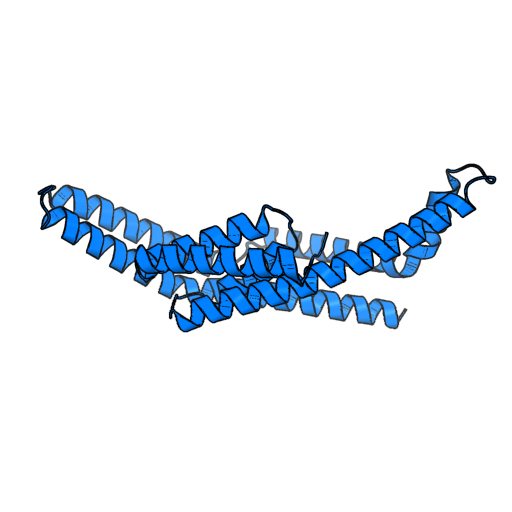78 ? -5.908 -2.609 -1.419 1.00 91.94 178 PHE A N 1
ATOM 1300 C CA . PHE A 1 178 ? -5.531 -2.096 -2.738 1.00 91.94 178 PHE A CA 1
ATOM 1301 C C . PHE A 1 178 ? -4.021 -1.846 -2.845 1.00 91.94 178 PHE A C 1
ATOM 1303 O O . PHE A 1 178 ? -3.364 -2.267 -3.793 1.00 91.94 178 PHE A O 1
ATOM 1310 N N . MET A 1 179 ? -3.457 -1.154 -1.855 1.00 88.75 179 MET A N 1
ATOM 1311 C CA . MET A 1 179 ? -2.028 -0.853 -1.808 1.00 88.75 179 MET A CA 1
ATOM 1312 C C . MET A 1 179 ? -1.171 -2.101 -1.574 1.00 88.75 179 MET A C 1
ATOM 1314 O O . MET A 1 179 ? -0.108 -2.253 -2.175 1.00 88.75 179 MET A O 1
ATOM 1318 N N . GLY A 1 180 ? -1.635 -2.994 -0.704 1.00 88.94 180 GLY A N 1
ATOM 1319 C CA . GLY A 1 180 ? -0.969 -4.237 -0.350 1.00 88.94 180 GLY A CA 1
ATOM 1320 C C . GLY A 1 180 ? -0.858 -5.181 -1.540 1.00 88.94 180 GLY A C 1
ATOM 1321 O O . GLY A 1 180 ? 0.167 -5.836 -1.687 1.00 88.94 180 GLY A O 1
ATOM 1322 N N . ALA A 1 181 ? -1.842 -5.200 -2.438 1.00 88.81 181 ALA A N 1
ATOM 1323 C CA . ALA A 1 181 ? -1.846 -6.063 -3.619 1.00 88.81 181 ALA A CA 1
ATOM 1324 C C . ALA A 1 181 ? -0.618 -5.880 -4.543 1.00 88.81 181 ALA A C 1
ATOM 1326 O O . ALA A 1 181 ? -0.255 -6.795 -5.279 1.00 88.81 181 ALA A O 1
ATOM 1327 N N . PHE A 1 182 ? 0.086 -4.742 -4.471 1.00 86.12 182 PHE A N 1
ATOM 1328 C CA . PHE A 1 182 ? 1.338 -4.518 -5.209 1.00 86.12 182 PHE A CA 1
ATOM 1329 C C . PHE A 1 182 ? 2.564 -5.214 -4.596 1.00 86.12 182 PHE A C 1
ATOM 1331 O O . PHE A 1 182 ? 3.608 -5.286 -5.246 1.00 86.12 182 PHE A O 1
ATOM 1338 N N . VAL A 1 183 ? 2.456 -5.729 -3.367 1.00 84.69 183 VAL A N 1
ATOM 1339 C CA . VAL A 1 183 ? 3.484 -6.522 -2.682 1.00 84.69 183 VAL A CA 1
ATOM 1340 C C . VAL A 1 183 ? 2.972 -7.963 -2.568 1.00 84.69 183 VAL A C 1
ATOM 1342 O O . VAL A 1 183 ? 2.237 -8.280 -1.626 1.00 84.69 183 VAL A O 1
ATOM 1345 N N . PRO A 1 184 ? 3.340 -8.852 -3.513 1.00 73.44 184 PRO A N 1
ATOM 1346 C CA . PRO A 1 184 ? 2.834 -10.220 -3.548 1.00 73.44 184 PRO A CA 1
ATOM 1347 C C . PRO A 1 184 ? 3.040 -10.944 -2.218 1.00 73.44 184 PRO A C 1
ATOM 1349 O O . PRO A 1 184 ? 4.067 -10.753 -1.561 1.00 73.44 184 PRO A O 1
ATOM 1352 N N . LEU A 1 185 ? 2.077 -11.797 -1.850 1.00 73.00 185 LEU A N 1
ATOM 1353 C CA . LEU A 1 185 ? 2.029 -12.608 -0.624 1.00 73.00 185 LEU A CA 1
ATOM 1354 C C . LEU A 1 185 ? 1.904 -11.802 0.683 1.00 73.00 185 LEU A C 1
ATOM 1356 O O . LEU A 1 185 ? 1.014 -12.064 1.486 1.00 73.00 185 LEU A O 1
ATOM 1360 N N . ILE A 1 186 ? 2.762 -10.807 0.896 1.00 78.50 186 ILE A N 1
ATOM 1361 C CA . ILE A 1 186 ? 2.818 -10.019 2.132 1.00 78.50 186 ILE A CA 1
ATOM 1362 C C . ILE A 1 186 ? 1.596 -9.109 2.239 1.00 78.50 186 ILE A C 1
ATOM 1364 O O . ILE A 1 186 ? 0.978 -9.029 3.298 1.00 78.50 186 ILE A O 1
ATOM 1368 N N . GLY A 1 187 ? 1.220 -8.448 1.144 1.00 79.38 187 GLY A N 1
ATOM 1369 C CA . GLY A 1 187 ? 0.120 -7.496 1.143 1.00 79.38 187 GLY A CA 1
ATOM 1370 C C . GLY A 1 187 ? -1.213 -8.125 1.508 1.00 79.38 187 GLY A C 1
ATOM 1371 O O . GLY A 1 187 ? -1.859 -7.671 2.447 1.00 79.38 187 GLY A O 1
ATOM 1372 N N . ALA A 1 188 ? -1.602 -9.200 0.821 1.00 80.50 188 ALA A N 1
ATOM 1373 C CA . ALA A 1 188 ? -2.866 -9.890 1.074 1.00 80.50 188 ALA A CA 1
ATOM 1374 C C . ALA A 1 188 ? -2.936 -10.477 2.495 1.00 80.50 188 ALA A C 1
ATOM 1376 O O . ALA A 1 188 ? -3.949 -10.326 3.175 1.00 80.50 188 ALA A O 1
ATOM 1377 N N . VAL A 1 189 ? -1.846 -11.088 2.974 1.00 85.50 189 VAL A N 1
ATOM 1378 C CA . VAL A 1 189 ? -1.797 -11.673 4.322 1.00 85.50 189 VAL A CA 1
ATOM 1379 C C . VAL A 1 189 ? -1.878 -10.589 5.394 1.00 85.50 189 VAL A C 1
ATOM 1381 O O . VAL A 1 189 ? -2.706 -10.697 6.293 1.00 85.50 189 VAL A O 1
ATOM 1384 N N . LEU A 1 190 ? -1.064 -9.531 5.306 1.00 88.06 190 LEU A N 1
ATOM 1385 C CA . LEU A 1 190 ? -1.063 -8.466 6.312 1.00 88.06 190 LEU A CA 1
ATOM 1386 C C . LEU A 1 190 ? -2.387 -7.701 6.328 1.00 88.06 190 LEU A C 1
ATOM 1388 O O . LEU A 1 190 ? -2.971 -7.505 7.390 1.00 88.06 190 LEU A O 1
ATOM 1392 N N . THR A 1 191 ? -2.877 -7.279 5.165 1.00 90.69 191 THR A N 1
ATOM 1393 C CA . THR A 1 191 ? -4.087 -6.447 5.074 1.00 90.69 191 THR A CA 1
ATOM 1394 C C . THR A 1 191 ? -5.351 -7.246 5.384 1.00 90.69 191 THR A C 1
ATOM 1396 O O . THR A 1 191 ? -6.211 -6.761 6.120 1.00 90.69 191 THR A O 1
ATOM 1399 N N . GLY A 1 192 ? -5.428 -8.501 4.931 1.00 91.94 192 GLY A N 1
ATOM 1400 C CA . GLY A 1 192 ? -6.508 -9.419 5.281 1.00 91.94 192 GLY A CA 1
ATOM 1401 C C . GLY A 1 192 ? -6.522 -9.761 6.771 1.00 91.94 192 GLY A C 1
ATOM 1402 O O . GLY A 1 192 ? -7.571 -9.701 7.408 1.00 91.94 192 GLY A O 1
ATOM 1403 N N . MET A 1 193 ? -5.357 -10.036 7.365 1.00 92.88 193 MET A N 1
ATOM 1404 C CA . MET A 1 193 ? -5.238 -10.262 8.808 1.00 92.88 193 MET A CA 1
ATOM 1405 C C . MET A 1 193 ? -5.677 -9.036 9.612 1.00 92.88 193 MET A C 1
ATOM 1407 O O . MET A 1 193 ? -6.436 -9.186 10.567 1.00 92.88 193 MET A O 1
ATOM 1411 N N . LEU A 1 194 ? -5.261 -7.828 9.216 1.00 92.12 194 LEU A N 1
ATOM 1412 C CA . LEU A 1 194 ? -5.725 -6.595 9.856 1.00 92.12 194 LEU A CA 1
ATOM 1413 C C . LEU A 1 194 ? -7.250 -6.462 9.779 1.00 92.12 194 LEU A C 1
ATOM 1415 O O . LEU A 1 194 ? -7.874 -6.148 10.790 1.00 92.12 194 LEU A O 1
ATOM 1419 N N . ALA A 1 195 ? -7.864 -6.757 8.632 1.00 94.19 195 ALA A N 1
ATOM 1420 C CA . ALA A 1 195 ? -9.318 -6.719 8.492 1.00 94.19 195 ALA A CA 1
ATOM 1421 C C . ALA A 1 195 ? -10.028 -7.728 9.412 1.00 94.19 195 ALA A C 1
ATOM 1423 O O . ALA A 1 195 ? -11.008 -7.376 10.067 1.00 94.19 195 ALA A O 1
ATOM 1424 N N . VAL A 1 196 ? -9.509 -8.956 9.522 1.00 96.00 196 VAL A N 1
ATOM 1425 C CA . VAL A 1 196 ? -10.051 -9.989 10.423 1.00 96.00 196 VAL A CA 1
ATOM 1426 C C . VAL A 1 196 ? -9.896 -9.591 11.893 1.00 96.00 196 VAL A C 1
ATOM 1428 O O . VAL A 1 196 ? -10.837 -9.757 12.666 1.00 96.00 196 VAL A O 1
ATOM 1431 N N . ILE A 1 197 ? -8.746 -9.034 12.285 1.00 93.00 197 ILE A N 1
ATOM 1432 C CA . ILE A 1 197 ? -8.505 -8.545 13.653 1.00 93.00 197 ILE A CA 1
ATOM 1433 C C . ILE A 1 197 ? -9.467 -7.403 13.988 1.00 93.00 197 ILE A C 1
ATOM 1435 O O . ILE A 1 197 ? -10.097 -7.420 15.044 1.00 93.00 197 ILE A O 1
ATOM 1439 N N . VAL A 1 198 ? -9.620 -6.430 13.089 1.00 91.50 198 VAL A N 1
ATOM 1440 C CA . VAL A 1 198 ? -10.559 -5.320 13.287 1.00 91.50 198 VAL A CA 1
ATOM 1441 C C . VAL A 1 198 ? -11.988 -5.845 13.404 1.00 91.50 198 VAL A C 1
ATOM 1443 O O . VAL A 1 198 ? -12.699 -5.427 14.309 1.00 91.50 198 VAL A O 1
ATOM 1446 N N . ALA A 1 199 ? -12.404 -6.798 12.567 1.00 94.38 199 ALA A N 1
ATOM 1447 C CA . ALA A 1 199 ? -13.722 -7.425 12.662 1.00 94.38 199 ALA A CA 1
ATOM 1448 C C . ALA A 1 199 ? -13.933 -8.163 13.996 1.00 94.38 199 ALA A C 1
ATOM 1450 O O . ALA A 1 199 ? -14.991 -8.030 14.612 1.00 94.38 199 ALA A O 1
ATOM 1451 N N . LEU A 1 200 ? -12.918 -8.903 14.458 1.00 92.19 200 LEU A N 1
ATOM 1452 C CA . LEU A 1 200 ? -12.934 -9.620 15.734 1.00 92.19 200 LEU A CA 1
ATOM 1453 C C . LEU A 1 200 ? -13.154 -8.671 16.905 1.00 92.19 200 LEU A C 1
ATOM 1455 O O . LEU A 1 200 ? -14.006 -8.929 17.750 1.00 92.19 200 LEU A O 1
ATOM 1459 N N . ILE A 1 201 ? -12.400 -7.578 16.931 1.00 87.56 201 ILE A N 1
ATOM 1460 C CA . ILE A 1 201 ? -12.499 -6.575 17.985 1.00 87.56 201 ILE A CA 1
ATOM 1461 C C . ILE A 1 201 ? -13.837 -5.837 17.877 1.00 87.56 201 ILE A C 1
ATOM 1463 O O . ILE A 1 201 ? -14.548 -5.687 18.854 1.00 87.56 201 ILE A O 1
ATOM 1467 N N . ALA A 1 202 ? -14.226 -5.409 16.683 1.00 88.56 202 ALA A N 1
ATOM 1468 C CA . ALA A 1 202 ? -15.400 -4.566 16.486 1.00 88.56 202 ALA A CA 1
ATOM 1469 C C . ALA A 1 202 ? -16.739 -5.270 16.732 1.00 88.56 202 ALA A C 1
ATOM 1471 O O . ALA A 1 202 ? -17.717 -4.657 17.163 1.00 88.56 202 ALA A O 1
ATOM 1472 N N . LYS A 1 203 ? -16.822 -6.538 16.327 1.00 89.88 203 LYS A N 1
ATOM 1473 C CA . LYS A 1 203 ? -18.089 -7.257 16.142 1.00 89.88 203 LYS A CA 1
ATOM 1474 C C . LYS A 1 203 ? -18.061 -8.679 16.706 1.00 89.88 203 LYS A C 1
ATOM 1476 O O . LYS A 1 203 ? -19.084 -9.363 16.674 1.00 89.88 203 LYS A O 1
ATOM 1481 N N . GLY A 1 204 ? -16.922 -9.134 17.223 1.00 89.69 204 GLY A N 1
ATOM 1482 C CA . GLY A 1 204 ? -16.751 -10.466 17.791 1.00 89.69 204 GLY A CA 1
ATOM 1483 C C . GLY A 1 204 ? -16.343 -11.540 16.779 1.00 89.69 204 GLY A C 1
ATOM 1484 O O . GLY A 1 204 ? -16.215 -11.321 15.572 1.00 89.69 204 GLY A O 1
ATOM 1485 N N . TRP A 1 205 ? -16.136 -12.752 17.296 1.00 92.56 205 TRP A N 1
ATOM 1486 C CA . TRP A 1 205 ? -15.510 -13.862 16.571 1.00 92.56 205 TRP A CA 1
ATOM 1487 C C . TRP A 1 205 ? -16.314 -14.365 15.365 1.00 92.56 205 TRP A C 1
ATOM 1489 O O . TRP A 1 205 ? -15.719 -14.780 14.373 1.00 92.56 205 TRP A O 1
ATOM 1499 N N . ILE A 1 206 ? -17.648 -14.275 15.400 1.00 95.62 206 ILE A N 1
ATOM 1500 C CA . ILE A 1 206 ? -18.504 -14.675 14.272 1.00 95.62 206 ILE A CA 1
ATOM 1501 C C . ILE A 1 206 ? -18.213 -13.794 13.052 1.00 95.62 206 ILE A C 1
ATOM 1503 O O . ILE A 1 206 ? -17.956 -14.307 11.965 1.00 95.62 206 ILE A O 1
ATOM 1507 N N . TYR A 1 207 ? -18.184 -12.471 13.231 1.00 95.44 207 TYR A N 1
ATOM 1508 C CA . TYR A 1 207 ? -17.880 -11.538 12.144 1.00 95.44 207 TYR A CA 1
ATOM 1509 C C . TYR A 1 207 ? -16.427 -11.641 11.679 1.00 95.44 207 TYR A C 1
ATOM 1511 O O . TYR A 1 207 ? -16.161 -11.460 10.493 1.00 95.44 207 TYR A O 1
ATOM 1519 N N . ALA A 1 208 ? -15.494 -11.994 12.566 1.00 95.94 208 ALA A N 1
ATOM 1520 C CA . ALA A 1 208 ? -14.116 -12.296 12.181 1.00 95.94 208 ALA A CA 1
ATOM 1521 C C . ALA A 1 208 ? -14.035 -13.500 11.231 1.00 95.94 208 ALA A C 1
ATOM 1523 O O . ALA A 1 208 ? -13.370 -13.427 10.199 1.00 95.94 208 ALA A O 1
ATOM 1524 N N . LEU A 1 209 ? -14.756 -14.584 11.537 1.00 97.31 209 LEU A N 1
ATOM 1525 C CA . LEU A 1 209 ? -14.820 -15.769 10.679 1.00 97.31 209 LEU A CA 1
ATOM 1526 C C . LEU A 1 209 ? -15.518 -15.479 9.348 1.00 97.31 209 LEU A C 1
ATOM 1528 O O . LEU A 1 209 ? -15.036 -15.922 8.308 1.00 97.31 209 LEU A O 1
ATOM 1532 N N . ILE A 1 210 ? -16.607 -14.704 9.356 1.00 97.38 210 ILE A N 1
ATOM 1533 C CA . ILE A 1 210 ? -17.279 -14.271 8.120 1.00 97.38 210 ILE A CA 1
ATOM 1534 C C . ILE A 1 210 ? -16.338 -13.401 7.279 1.00 97.38 210 ILE A C 1
ATOM 1536 O O . ILE A 1 210 ? -16.261 -13.579 6.068 1.00 97.38 210 ILE A O 1
ATOM 1540 N N . THR A 1 211 ? -15.575 -12.504 7.906 1.00 97.19 211 THR A N 1
ATOM 1541 C CA . THR A 1 211 ? -14.582 -11.663 7.221 1.00 97.19 211 THR A CA 1
ATOM 1542 C C . THR A 1 211 ? -13.457 -12.502 6.622 1.00 97.19 211 THR A C 1
ATOM 1544 O O . THR A 1 211 ? -13.070 -12.282 5.478 1.00 97.19 211 THR A O 1
ATOM 1547 N N . LEU A 1 212 ? -12.964 -13.507 7.349 1.00 96.69 212 LEU A N 1
ATOM 1548 C CA . LEU A 1 212 ? -11.981 -14.452 6.824 1.00 96.69 212 LEU A CA 1
ATOM 1549 C C . LEU A 1 212 ? -12.544 -15.231 5.627 1.00 96.69 212 LEU A C 1
ATOM 1551 O O . LEU A 1 212 ? -11.881 -15.338 4.598 1.00 96.69 212 LEU A O 1
ATOM 1555 N N . ALA A 1 213 ? -13.778 -15.729 5.736 1.00 96.69 213 ALA A N 1
ATOM 1556 C CA . ALA A 1 213 ? -14.453 -16.429 4.649 1.00 96.69 213 ALA A CA 1
ATOM 1557 C C . ALA A 1 213 ? -14.665 -15.525 3.425 1.00 96.69 213 ALA A C 1
ATOM 1559 O O . ALA A 1 213 ? -14.458 -15.977 2.303 1.00 96.69 213 ALA A O 1
ATOM 1560 N N . LEU A 1 214 ? -15.010 -14.249 3.628 1.00 96.06 214 LEU A N 1
ATOM 1561 C CA . LEU A 1 214 ? -15.103 -13.238 2.572 1.00 96.06 214 LEU A CA 1
ATOM 1562 C C . LEU A 1 214 ? -13.759 -13.057 1.859 1.00 96.06 214 LEU A C 1
ATOM 1564 O O . LEU A 1 214 ? -13.720 -13.103 0.635 1.00 96.06 214 LEU A O 1
ATOM 1568 N N . ILE A 1 215 ? -12.666 -12.873 2.606 1.00 94.19 215 ILE A N 1
ATOM 1569 C CA . ILE A 1 215 ? -11.325 -12.693 2.030 1.00 94.19 215 ILE A CA 1
ATOM 1570 C C . ILE A 1 215 ? -10.936 -13.917 1.200 1.00 94.19 215 ILE A C 1
ATOM 1572 O O . ILE A 1 215 ? -10.506 -13.768 0.060 1.00 94.19 215 ILE A O 1
ATOM 1576 N N . ILE A 1 216 ? -11.143 -15.123 1.736 1.00 92.94 216 ILE A N 1
ATOM 1577 C CA . ILE A 1 216 ? -10.878 -16.368 1.008 1.00 92.94 216 ILE A CA 1
ATOM 1578 C C . ILE A 1 216 ? -11.759 -16.448 -0.243 1.00 92.94 216 ILE A C 1
ATOM 1580 O O . ILE A 1 216 ? -11.264 -16.785 -1.310 1.00 92.94 216 ILE A O 1
ATOM 1584 N N . ALA A 1 217 ? -13.047 -16.109 -0.156 1.00 92.81 217 ALA A N 1
ATOM 1585 C CA . ALA A 1 217 ? -13.948 -16.138 -1.305 1.00 92.81 217 ALA A CA 1
ATOM 1586 C C . ALA A 1 217 ? -13.510 -15.170 -2.417 1.00 92.81 217 ALA A C 1
ATOM 1588 O O . ALA A 1 217 ? -13.530 -15.546 -3.589 1.00 92.81 217 ALA A O 1
ATOM 1589 N N . VAL A 1 218 ? -13.076 -13.958 -2.058 1.00 91.56 218 VAL A N 1
ATOM 1590 C CA . VAL A 1 218 ? -12.540 -12.969 -3.007 1.00 91.56 218 VAL A CA 1
ATOM 1591 C C . VAL A 1 218 ? -11.252 -13.485 -3.651 1.00 91.56 218 VAL A C 1
ATOM 1593 O O . VAL A 1 218 ? -11.166 -13.500 -4.875 1.00 91.56 218 VAL A O 1
ATOM 1596 N N . GLN A 1 219 ? -10.314 -14.022 -2.865 1.00 88.69 219 GLN A N 1
ATOM 1597 C CA . GLN A 1 219 ? -9.071 -14.608 -3.387 1.00 88.69 219 GLN A CA 1
ATOM 1598 C C . GLN A 1 219 ? -9.324 -15.815 -4.299 1.00 88.69 219 GLN A C 1
ATOM 1600 O O . GLN A 1 219 ? -8.657 -15.995 -5.315 1.00 88.69 219 GLN A O 1
ATOM 1605 N N . GLN A 1 220 ? -10.313 -16.651 -3.977 1.00 89.06 220 GLN A N 1
ATOM 1606 C CA . GLN A 1 220 ? -10.693 -17.769 -4.836 1.00 89.06 220 GLN A CA 1
ATOM 1607 C C . GLN A 1 220 ? -11.298 -17.270 -6.152 1.00 89.06 220 GLN A C 1
ATOM 1609 O O . GLN A 1 220 ? -10.965 -17.807 -7.207 1.00 89.06 220 GLN A O 1
ATOM 1614 N N . LEU A 1 221 ? -12.153 -16.244 -6.117 1.00 86.00 221 LEU A N 1
ATOM 1615 C CA . LEU A 1 221 ? -12.698 -15.630 -7.328 1.00 86.00 221 LEU A CA 1
ATOM 1616 C C . LEU A 1 221 ? -11.579 -15.035 -8.194 1.00 86.00 221 LEU A C 1
ATOM 1618 O O . LEU A 1 221 ? -11.550 -15.259 -9.403 1.00 86.00 221 LEU A O 1
ATOM 1622 N N . GLU A 1 222 ? -10.640 -14.331 -7.570 1.00 82.75 222 GLU A N 1
ATOM 1623 C CA . GLU A 1 222 ? -9.460 -13.767 -8.218 1.00 82.75 222 GLU A CA 1
ATOM 1624 C C . GLU A 1 222 ? -8.632 -14.859 -8.915 1.00 82.75 222 GLU A C 1
ATOM 1626 O O . GLU A 1 222 ? -8.393 -14.782 -10.124 1.00 82.75 222 GLU A O 1
ATOM 1631 N N . GLY A 1 223 ? -8.277 -15.917 -8.182 1.00 78.69 223 GLY A N 1
ATOM 1632 C CA . GLY A 1 223 ? -7.453 -17.014 -8.685 1.00 78.69 223 GLY A CA 1
ATOM 1633 C C . GLY A 1 223 ? -8.108 -17.854 -9.787 1.00 78.69 223 GLY A C 1
ATOM 1634 O O . GLY A 1 223 ? -7.398 -18.444 -10.591 1.00 78.69 223 GLY A O 1
ATOM 1635 N N . HIS A 1 224 ? -9.444 -17.908 -9.863 1.00 77.88 224 HIS A N 1
ATOM 1636 C CA . HIS A 1 224 ? -10.149 -18.706 -10.880 1.00 77.88 224 HIS A CA 1
ATOM 1637 C C . HIS A 1 224 ? -10.636 -17.889 -12.085 1.00 77.88 224 HIS A C 1
ATOM 1639 O O . HIS A 1 224 ? -10.790 -18.450 -13.169 1.00 77.88 224 HIS A O 1
ATOM 1645 N N . VAL A 1 225 ? -10.912 -16.592 -11.917 1.00 72.56 225 VAL A N 1
ATOM 1646 C CA . VAL A 1 225 ? -11.534 -15.756 -12.962 1.00 72.56 225 VAL A CA 1
ATOM 1647 C C . VAL A 1 225 ? -10.574 -14.703 -13.511 1.00 72.56 225 VAL A C 1
ATOM 1649 O O . VAL A 1 225 ? -10.571 -14.458 -14.716 1.00 72.56 225 VAL A O 1
ATOM 1652 N N . LEU A 1 226 ? -9.768 -14.069 -12.655 1.00 65.31 226 LEU A N 1
ATOM 1653 C CA . LEU A 1 226 ? -8.931 -12.925 -13.038 1.00 65.31 226 LEU A CA 1
ATOM 1654 C C . LEU A 1 226 ? -7.498 -13.324 -13.396 1.00 65.31 226 LEU A C 1
ATOM 1656 O O . LEU A 1 226 ? -6.867 -12.646 -14.208 1.00 65.31 226 LEU A O 1
ATOM 1660 N N . GLN A 1 227 ? -7.004 -14.426 -12.832 1.00 66.19 227 GLN A N 1
ATOM 1661 C CA . GLN A 1 227 ? -5.677 -14.972 -13.114 1.00 66.19 227 GLN A CA 1
ATOM 1662 C C . GLN A 1 227 ? -5.751 -16.454 -13.525 1.00 66.19 227 GLN A C 1
ATOM 1664 O O . GLN A 1 227 ? -5.244 -17.308 -12.799 1.00 66.19 227 GLN A O 1
ATOM 1669 N N . PRO A 1 228 ? -6.389 -16.803 -14.661 1.00 54.88 228 PRO A N 1
ATOM 1670 C CA . PRO A 1 228 ? -6.342 -18.181 -15.132 1.00 54.88 228 PRO A CA 1
ATOM 1671 C C . PRO A 1 228 ? -4.884 -18.567 -15.435 1.00 54.88 228 PRO A C 1
ATOM 1673 O O . PRO A 1 228 ? -4.189 -17.834 -16.143 1.00 54.88 228 PRO A O 1
ATOM 1676 N N . LEU A 1 229 ? -4.440 -19.686 -14.847 1.00 47.69 229 LEU A N 1
ATOM 1677 C CA . LEU A 1 229 ? -3.108 -20.277 -15.042 1.00 47.69 229 LEU A CA 1
ATOM 1678 C C . LEU A 1 229 ? -2.819 -20.598 -16.515 1.00 47.69 229 LEU A C 1
ATOM 1680 O O . LEU A 1 229 ? -3.743 -21.078 -17.213 1.00 47.69 229 LEU A O 1
#

Mean predicted aligned error: 8.27 Å

Nearest PDB structures (foldseek):
  7nb6-assembly1_A  TM=5.852E-01  e=4.213E-03  Escherichia coli K-12